Protein AF-A0A8T8S8Y1-F1 (afdb_monomer_lite)

Radius of gyration: 32.8 Å; chains: 1; bounding box: 67×47×82 Å

Foldseek 3Di:
DDQDPDLLSVDDPVLLLVLCCVPPVPPPLNPDDPVRSLLVVLLVLLVQLLCQLVVDDDDLALVNSVVSNVVSLVVVCVSSPVSRSVSSVVHPSNVVDVSVVVSVVVNVVSVVVVPDDDCDDDQPPPDDDDVVVVVVVVVCVCVVPDWDFDFAAFQQRDTATPDADPPDPDHKDWDKDFPVVFDQVVQADPDVVQCPDPDLLQDPPDPSRRRGLTAPRQWAVVDVVTIGIHIPQQRVQRPDVVRHRRPRSCPPRRRPDDDPPVPDD

pLDDT: mean 82.98, std 12.03, range [42.5, 95.94]

Secondary structure (DSSP, 8-state):
-PPP-STTTTS-HHHHHHHHHHH-TTS-GGG--HHHHHHHHHHHHHHHHHHHHHSSS---SHHHHHHHHHHHHHHHHHHH-HHHHHHHHTSHHHHT-HHHHHHHHHHHHHHHHT----------SSPPPPHHHHHHHHHHHHHHH-PPEEEE-TTT-PEEESS--TT-SS---EEEEEGGGS--GGGB---HHHHTSTT-TT--S-TTTTTB---GGGEETTSSS-EEEEEHHHHHHHTSSS----TTTTSBTTTB----GGG--

Structure (mmCIF, N/CA/C/O backbone):
data_AF-A0A8T8S8Y1-F1
#
_entry.id   AF-A0A8T8S8Y1-F1
#
loop_
_atom_site.group_PDB
_atom_site.id
_atom_site.type_symbol
_atom_site.label_atom_id
_atom_site.label_alt_id
_atom_site.label_comp_id
_atom_site.label_asym_id
_atom_site.label_entity_id
_atom_site.label_seq_id
_atom_site.pdbx_PDB_ins_code
_atom_site.Cartn_x
_atom_site.Cartn_y
_atom_site.Cartn_z
_atom_site.occupancy
_atom_site.B_iso_or_equiv
_atom_site.auth_seq_id
_atom_site.auth_comp_id
_atom_site.auth_asym_id
_atom_site.auth_atom_id
_atom_site.pdbx_PDB_model_num
ATOM 1 N N . MET A 1 1 ? 3.581 -29.764 -43.169 1.00 44.78 1 MET A N 1
ATOM 2 C CA . MET A 1 1 ? 3.419 -28.599 -44.068 1.00 44.78 1 MET A CA 1
ATOM 3 C C . MET A 1 1 ? 4.800 -28.133 -44.498 1.00 44.78 1 MET A C 1
ATOM 5 O O . MET A 1 1 ? 5.667 -28.098 -43.628 1.00 44.78 1 MET A O 1
ATOM 9 N N . PRO A 1 2 ? 5.039 -27.850 -45.790 1.00 49.62 2 PRO A N 1
ATOM 10 C CA . PRO A 1 2 ? 6.336 -27.357 -46.250 1.00 49.62 2 PRO A CA 1
ATOM 11 C C . PRO A 1 2 ? 6.674 -26.042 -45.533 1.00 49.62 2 PRO A C 1
ATOM 13 O O . PRO A 1 2 ? 5.810 -25.175 -45.396 1.00 49.62 2 PRO A O 1
ATOM 16 N N . LYS A 1 3 ? 7.907 -25.923 -45.023 1.00 55.75 3 LYS A N 1
ATOM 17 C CA . LYS A 1 3 ? 8.418 -24.675 -44.440 1.00 55.75 3 LYS A CA 1
ATOM 18 C C . LYS A 1 3 ? 8.485 -23.643 -45.561 1.00 55.75 3 LYS A C 1
ATOM 20 O O . LYS A 1 3 ? 9.149 -23.881 -46.566 1.00 55.75 3 LYS A O 1
ATOM 25 N N . SER A 1 4 ? 7.763 -22.540 -45.423 1.00 60.47 4 SER A N 1
ATOM 26 C CA . SER A 1 4 ? 7.845 -21.449 -46.385 1.00 60.47 4 SER A CA 1
ATOM 27 C C . SER A 1 4 ? 9.199 -20.752 -46.248 1.00 60.47 4 SER A C 1
ATOM 29 O O . SER A 1 4 ? 9.678 -20.509 -45.140 1.00 60.47 4 SER A O 1
ATOM 31 N N . ILE A 1 5 ? 9.831 -20.463 -47.383 1.00 73.19 5 ILE A N 1
ATOM 32 C CA . ILE A 1 5 ? 11.097 -19.732 -47.453 1.00 73.19 5 ILE A CA 1
ATOM 33 C C . ILE A 1 5 ? 10.737 -18.243 -47.479 1.00 73.19 5 ILE A C 1
ATOM 35 O O . ILE A 1 5 ? 10.604 -17.642 -48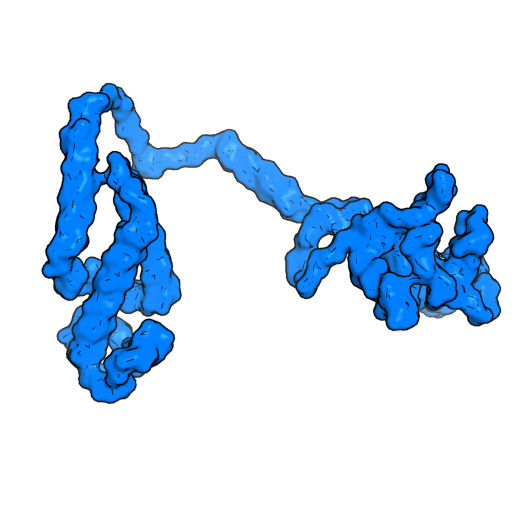.538 1.00 73.19 5 ILE A O 1
ATOM 39 N N . ASP A 1 6 ? 10.469 -17.673 -46.309 1.00 81.44 6 ASP A N 1
ATOM 40 C CA . ASP A 1 6 ? 10.245 -16.237 -46.132 1.00 81.44 6 ASP A CA 1
ATOM 41 C C . ASP A 1 6 ? 11.004 -15.715 -44.909 1.00 81.44 6 ASP A C 1
ATOM 43 O O . ASP A 1 6 ? 11.491 -16.488 -44.078 1.00 81.44 6 ASP A O 1
ATOM 47 N N . ALA A 1 7 ? 11.116 -14.390 -44.808 1.00 81.44 7 ALA A N 1
ATOM 48 C CA . ALA A 1 7 ? 11.860 -13.722 -43.743 1.00 81.44 7 ALA A CA 1
ATOM 49 C C . ALA A 1 7 ? 11.342 -14.062 -42.333 1.00 81.44 7 ALA A C 1
ATOM 51 O O . ALA A 1 7 ? 12.114 -13.998 -41.384 1.00 81.44 7 ALA A O 1
ATOM 52 N N . LEU A 1 8 ? 10.076 -14.486 -42.199 1.00 86.69 8 LEU A N 1
ATOM 53 C CA . LEU A 1 8 ? 9.459 -14.892 -40.933 1.00 86.69 8 LEU A CA 1
ATOM 54 C C . LEU A 1 8 ? 9.199 -16.410 -40.861 1.00 86.69 8 LEU A C 1
ATOM 56 O O . LEU A 1 8 ? 8.220 -16.875 -40.266 1.00 86.69 8 LEU A O 1
ATOM 60 N N . SER A 1 9 ? 10.062 -17.208 -41.497 1.00 83.00 9 SER A N 1
ATOM 61 C CA . SER A 1 9 ? 9.874 -18.656 -41.692 1.00 83.00 9 SER A CA 1
ATOM 62 C C . SER A 1 9 ? 9.792 -19.483 -40.404 1.00 83.00 9 SER A C 1
ATOM 64 O O . SER A 1 9 ? 9.250 -20.591 -40.431 1.00 83.00 9 SER A O 1
ATOM 66 N N . GLN A 1 10 ? 10.288 -18.972 -39.268 1.00 83.12 10 GLN A N 1
ATOM 67 C CA . GLN A 1 10 ? 10.162 -19.679 -37.979 1.00 83.12 10 GLN A CA 1
ATOM 68 C C . GLN A 1 10 ? 8.791 -19.470 -37.320 1.00 83.12 10 GLN A C 1
ATOM 70 O O . GLN A 1 10 ? 8.398 -20.292 -36.494 1.00 83.12 10 GLN A O 1
ATOM 75 N N . ALA A 1 11 ? 8.043 -18.430 -37.702 1.00 84.56 11 ALA A N 1
ATOM 76 C CA . ALA A 1 11 ? 6.707 -18.161 -37.181 1.00 84.56 11 ALA A CA 1
ATOM 77 C C . ALA A 1 11 ? 5.619 -18.811 -38.049 1.00 84.56 11 ALA A C 1
ATOM 79 O O . ALA A 1 11 ? 5.619 -18.732 -39.289 1.00 84.56 11 ALA A O 1
ATOM 80 N N . ARG A 1 12 ? 4.631 -19.445 -37.407 1.00 87.69 12 ARG A N 1
ATOM 81 C CA . ARG A 1 12 ? 3.507 -20.063 -38.126 1.00 87.69 12 ARG A CA 1
ATOM 82 C C . ARG A 1 12 ? 2.582 -18.982 -38.677 1.00 87.69 12 ARG A C 1
ATOM 84 O O . ARG A 1 12 ? 2.362 -17.948 -38.061 1.00 87.69 12 ARG A O 1
ATOM 91 N N . THR A 1 13 ? 1.942 -19.242 -39.817 1.00 86.25 13 THR A N 1
ATOM 92 C CA . THR A 1 13 ? 1.019 -18.268 -40.437 1.00 86.25 13 THR A CA 1
ATOM 93 C C . THR A 1 13 ? -0.145 -17.902 -39.514 1.00 86.25 13 THR A C 1
ATOM 95 O O . THR A 1 13 ? -0.619 -16.773 -39.545 1.00 86.25 13 THR A O 1
ATOM 98 N N . ALA A 1 14 ? -0.602 -18.843 -38.683 1.00 85.69 14 ALA A N 1
ATOM 99 C CA . ALA A 1 14 ? -1.636 -18.586 -37.683 1.00 85.69 14 ALA A CA 1
ATOM 100 C C . ALA A 1 14 ? -1.165 -17.600 -36.598 1.00 85.69 14 ALA A C 1
ATOM 102 O O . ALA A 1 14 ? -1.924 -16.713 -36.224 1.00 85.69 14 ALA A O 1
ATOM 103 N N . GLU A 1 15 ? 0.091 -17.709 -36.154 1.00 86.81 15 GLU A N 1
ATOM 104 C CA . GLU A 1 15 ? 0.699 -16.809 -35.163 1.00 86.81 15 GLU A CA 1
ATOM 105 C C . GLU A 1 15 ? 0.874 -15.404 -35.745 1.00 86.81 15 GLU A C 1
ATOM 107 O O . GLU A 1 15 ? 0.451 -14.427 -35.134 1.00 86.81 15 GLU A O 1
ATOM 112 N N . LEU A 1 16 ? 1.388 -15.308 -36.977 1.00 87.75 16 LEU A N 1
ATOM 113 C CA . LEU A 1 16 ? 1.520 -14.035 -37.691 1.00 87.75 16 LEU A CA 1
ATOM 114 C C . LEU A 1 16 ? 0.164 -13.351 -37.903 1.00 87.75 16 LEU A C 1
ATOM 116 O O . LEU A 1 16 ? 0.058 -12.136 -37.770 1.00 87.75 16 LEU A O 1
ATOM 120 N N . ARG A 1 17 ? -0.898 -14.116 -38.187 1.00 88.12 17 ARG A N 1
ATOM 121 C CA . ARG A 1 17 ? -2.262 -13.569 -38.277 1.00 88.12 17 ARG A CA 1
ATOM 122 C C . ARG A 1 17 ? -2.791 -13.111 -36.924 1.00 88.12 17 ARG A C 1
ATOM 124 O O . ARG A 1 17 ? -3.403 -12.052 -36.868 1.00 88.12 17 ARG A O 1
ATOM 131 N N . GLY A 1 18 ? -2.557 -13.877 -35.860 1.00 87.69 18 GLY A N 1
ATOM 132 C CA . GLY A 1 18 ? -2.932 -13.486 -34.500 1.00 87.69 18 GLY A CA 1
ATOM 133 C C . GLY A 1 18 ? -2.287 -12.159 -34.100 1.00 87.69 18 GLY A C 1
ATOM 134 O O . GLY A 1 18 ? -2.989 -11.235 -33.696 1.00 87.69 18 GLY A O 1
ATOM 135 N N . LEU A 1 19 ? -0.976 -12.030 -34.328 1.00 88.44 19 LEU A N 1
ATOM 136 C CA . LEU A 1 19 ? -0.228 -10.786 -34.123 1.00 88.44 19 LEU A CA 1
ATOM 137 C C . LEU A 1 19 ? -0.792 -9.640 -34.968 1.00 88.44 19 LEU A C 1
ATOM 139 O O . LEU A 1 19 ? -1.031 -8.548 -34.457 1.00 88.44 19 LEU A O 1
ATOM 143 N N . ALA A 1 20 ? -1.050 -9.891 -36.252 1.00 86.94 20 ALA A N 1
ATOM 144 C CA . ALA A 1 20 ? -1.507 -8.852 -37.160 1.00 86.94 20 ALA A CA 1
ATOM 145 C C . ALA A 1 20 ? -2.931 -8.359 -36.859 1.00 86.94 20 ALA A C 1
ATOM 147 O O . ALA A 1 20 ? -3.226 -7.188 -37.071 1.00 86.94 20 ALA A O 1
ATOM 148 N N . VAL A 1 21 ? -3.813 -9.226 -36.357 1.00 86.69 21 VAL A N 1
ATOM 149 C CA . VAL A 1 21 ? -5.157 -8.836 -35.904 1.00 86.69 21 VAL A CA 1
ATOM 150 C C . VAL A 1 21 ? -5.086 -8.066 -34.585 1.00 86.69 21 VAL A C 1
ATOM 152 O O . VAL A 1 21 ? -5.801 -7.081 -34.425 1.00 86.69 21 VAL A O 1
ATOM 155 N N . ALA A 1 22 ? -4.215 -8.484 -33.662 1.00 87.25 22 ALA A N 1
ATOM 156 C CA . ALA A 1 22 ? -4.066 -7.841 -32.360 1.00 87.25 22 ALA A CA 1
ATOM 157 C C . ALA A 1 22 ? -3.468 -6.429 -32.462 1.00 87.25 22 ALA A C 1
ATOM 159 O O . ALA A 1 22 ? -3.935 -5.511 -31.793 1.00 87.25 22 ALA A O 1
ATOM 160 N N . TYR A 1 23 ? -2.447 -6.247 -33.303 1.00 87.00 23 TYR A N 1
ATOM 161 C CA . TYR A 1 23 ? -1.669 -5.007 -33.343 1.00 87.00 23 TYR A CA 1
ATOM 162 C C . TYR A 1 23 ? -1.973 -4.099 -34.536 1.00 87.00 23 TYR A C 1
ATOM 164 O O . TYR A 1 23 ? -1.674 -2.908 -34.458 1.00 87.00 23 TYR A O 1
ATOM 172 N N . PHE A 1 24 ? -2.613 -4.615 -35.592 1.00 85.94 24 PHE A N 1
ATOM 173 C CA . PHE A 1 24 ? -2.983 -3.848 -36.788 1.00 85.94 24 PHE A CA 1
ATOM 174 C C . PHE A 1 24 ? -4.467 -4.052 -37.157 1.00 85.94 24 PHE A C 1
ATOM 176 O O . PHE A 1 24 ? -4.780 -4.559 -38.242 1.00 85.94 24 PHE A O 1
ATOM 183 N N . PRO A 1 25 ? -5.416 -3.636 -36.293 1.00 78.44 25 PRO A N 1
ATOM 184 C CA . PRO A 1 25 ? -6.843 -3.939 -36.461 1.00 78.44 25 PRO A CA 1
ATOM 185 C C . PRO A 1 25 ? -7.442 -3.391 -37.769 1.00 78.44 25 PRO A C 1
ATOM 187 O O . PRO A 1 25 ? -8.357 -3.987 -38.336 1.00 78.44 25 PRO A O 1
ATOM 190 N N . ASN A 1 26 ? -6.883 -2.304 -38.309 1.00 79.19 26 ASN A N 1
ATOM 191 C CA . ASN A 1 26 ? -7.359 -1.668 -39.542 1.00 79.19 26 ASN A CA 1
ATOM 192 C C . ASN A 1 26 ? -6.756 -2.267 -40.829 1.00 79.19 26 ASN A C 1
ATOM 194 O O . ASN A 1 26 ? -7.194 -1.929 -41.927 1.00 79.19 26 ASN A O 1
ATOM 198 N N . GLY A 1 27 ? -5.778 -3.173 -40.724 1.00 72.31 27 GLY A N 1
ATOM 199 C CA . GLY A 1 27 ? -5.000 -3.670 -41.867 1.00 72.31 27 GLY A CA 1
ATOM 200 C C . GLY A 1 27 ? -5.678 -4.755 -42.712 1.00 72.31 27 GLY A C 1
ATOM 201 O O . GLY A 1 27 ? -5.078 -5.232 -43.668 1.00 72.31 27 GLY A O 1
ATOM 202 N N . ARG A 1 28 ? -6.903 -5.193 -42.371 1.00 79.44 28 ARG A N 1
ATOM 203 C CA . ARG A 1 28 ? -7.620 -6.310 -43.041 1.00 79.44 28 ARG A CA 1
ATOM 204 C C . ARG A 1 28 ? -6.750 -7.576 -43.207 1.00 79.44 28 ARG A C 1
ATOM 206 O O . ARG A 1 28 ? -6.844 -8.303 -44.196 1.00 79.44 28 ARG A O 1
ATOM 213 N N . THR A 1 29 ? -5.917 -7.858 -42.209 1.00 82.50 29 THR A N 1
ATOM 214 C CA . THR A 1 29 ? -4.837 -8.863 -42.241 1.00 82.50 29 THR A CA 1
ATOM 215 C C . THR A 1 29 ? -5.329 -10.313 -42.160 1.00 82.50 29 THR A C 1
ATOM 217 O O . THR A 1 29 ? -4.617 -11.245 -42.537 1.00 82.50 29 THR A O 1
ATOM 220 N N . SER A 1 30 ? -6.584 -10.523 -41.749 1.00 78.19 30 SER A N 1
ATOM 221 C CA . SER A 1 30 ? -7.194 -11.845 -41.552 1.00 78.19 30 SER A CA 1
ATOM 222 C C . SER A 1 30 ? -7.293 -12.692 -42.826 1.00 78.19 30 SER A C 1
ATOM 224 O O . SER A 1 30 ? -7.240 -13.920 -42.749 1.00 78.19 30 SER A O 1
ATOM 226 N N . ARG A 1 31 ? -7.401 -12.055 -44.002 1.00 82.56 31 ARG A N 1
ATOM 227 C CA . ARG A 1 31 ? -7.540 -12.731 -45.307 1.00 82.56 31 ARG A CA 1
ATOM 228 C C . ARG A 1 31 ? -6.263 -12.723 -46.149 1.00 82.56 31 ARG A C 1
ATOM 230 O O . ARG A 1 31 ? -6.269 -13.249 -47.257 1.00 82.56 31 ARG A O 1
ATOM 237 N N . MET A 1 32 ? -5.173 -12.143 -45.647 1.00 87.44 32 MET A N 1
ATOM 238 C CA . MET A 1 32 ? -3.938 -12.032 -46.420 1.00 87.44 32 MET A CA 1
ATOM 239 C C . MET A 1 32 ? -3.282 -13.403 -46.635 1.00 87.44 32 MET A C 1
ATOM 241 O O . MET A 1 32 ? -3.195 -14.250 -45.729 1.00 87.44 32 MET A O 1
ATOM 245 N N . ALA A 1 33 ? -2.797 -13.611 -47.862 1.00 88.69 33 ALA A N 1
ATOM 246 C CA . ALA A 1 33 ? -1.885 -14.700 -48.179 1.00 88.69 33 ALA A CA 1
ATOM 247 C C . ALA A 1 33 ? -0.563 -14.488 -47.426 1.00 88.69 33 ALA A C 1
ATOM 249 O O . ALA A 1 33 ? -0.147 -13.352 -47.211 1.00 88.69 33 ALA A O 1
ATOM 250 N N . ARG A 1 34 ? 0.110 -15.579 -47.039 1.00 87.62 34 ARG A N 1
ATOM 251 C CA . ARG A 1 34 ? 1.333 -15.523 -46.223 1.00 87.62 34 ARG A CA 1
ATOM 252 C C . ARG A 1 34 ? 2.403 -14.533 -46.732 1.00 87.62 34 ARG A C 1
ATOM 254 O O . ARG A 1 34 ? 2.854 -13.751 -45.904 1.00 87.62 34 ARG A O 1
ATOM 261 N N . PRO A 1 35 ? 2.792 -14.498 -48.022 1.00 89.00 35 PRO A N 1
ATOM 262 C CA . PRO A 1 35 ? 3.827 -13.560 -48.470 1.00 89.00 35 PRO A CA 1
ATOM 263 C C . PRO A 1 35 ? 3.411 -12.091 -48.300 1.00 89.00 35 PRO A C 1
ATOM 265 O O . PRO A 1 35 ? 4.215 -11.272 -47.870 1.00 89.00 35 PRO A O 1
ATOM 268 N N . ILE A 1 36 ? 2.137 -11.774 -48.553 1.00 89.75 36 ILE A N 1
ATOM 269 C CA . ILE A 1 36 ? 1.583 -10.422 -48.383 1.00 89.75 36 ILE A CA 1
ATOM 270 C C . ILE A 1 36 ? 1.528 -10.055 -46.897 1.00 89.75 36 ILE A C 1
ATOM 272 O O . ILE A 1 36 ? 1.887 -8.947 -46.517 1.00 89.75 36 ILE A O 1
ATOM 276 N N . LEU A 1 37 ? 1.119 -11.003 -46.051 1.00 89.81 37 LEU A N 1
ATOM 277 C CA . LEU A 1 37 ? 1.063 -10.818 -44.604 1.00 89.81 37 LEU A CA 1
ATOM 278 C C . LEU A 1 37 ? 2.453 -10.554 -44.013 1.00 89.81 37 LEU A C 1
ATOM 280 O O . LEU A 1 37 ? 2.597 -9.669 -43.180 1.00 89.81 37 LEU A O 1
ATOM 284 N N . VAL A 1 38 ? 3.468 -11.307 -44.446 1.00 91.06 38 VAL A N 1
ATOM 285 C CA . VAL A 1 38 ? 4.854 -11.119 -43.998 1.00 91.06 38 VAL A CA 1
ATOM 286 C C . VAL A 1 38 ? 5.373 -9.749 -44.429 1.00 91.06 38 VAL A C 1
ATOM 288 O O . VAL A 1 38 ? 5.874 -9.016 -43.585 1.00 91.06 38 VAL A O 1
ATOM 291 N N . ALA A 1 39 ? 5.187 -9.361 -45.695 1.00 90.44 39 ALA A N 1
ATOM 292 C CA . ALA A 1 39 ? 5.596 -8.040 -46.177 1.00 90.44 39 ALA A CA 1
ATOM 293 C C . ALA A 1 39 ? 4.905 -6.898 -45.408 1.00 90.44 39 ALA A C 1
ATOM 295 O O . ALA A 1 39 ? 5.560 -5.940 -45.010 1.00 90.44 39 ALA A O 1
ATOM 296 N N . PHE A 1 40 ? 3.602 -7.032 -45.139 1.00 91.31 40 PHE A N 1
ATOM 297 C CA . PHE A 1 40 ? 2.839 -6.062 -44.353 1.00 91.31 40 PHE A CA 1
ATOM 298 C C . PHE A 1 40 ? 3.368 -5.933 -42.919 1.00 91.31 40 PHE A C 1
ATOM 300 O O . PHE A 1 40 ? 3.575 -4.822 -42.441 1.00 91.31 40 PHE A O 1
ATOM 307 N N . ILE A 1 41 ? 3.603 -7.060 -42.237 1.00 91.25 41 ILE A N 1
ATOM 308 C CA . ILE A 1 41 ? 4.119 -7.062 -40.862 1.00 91.25 41 ILE A CA 1
ATOM 309 C C . ILE A 1 41 ? 5.509 -6.424 -40.813 1.00 91.25 41 ILE A C 1
ATOM 311 O O . ILE A 1 41 ? 5.746 -5.587 -39.951 1.00 91.25 41 ILE A O 1
ATOM 315 N N . LEU A 1 42 ? 6.409 -6.771 -41.738 1.00 92.94 42 LEU A N 1
ATOM 316 C CA . LEU A 1 42 ? 7.762 -6.208 -41.768 1.00 92.94 42 LEU A CA 1
ATOM 317 C C . LEU A 1 42 ? 7.754 -4.695 -42.019 1.00 92.94 42 LEU A C 1
ATOM 319 O O . LEU A 1 42 ? 8.468 -3.972 -41.331 1.00 92.94 42 LEU A O 1
ATOM 323 N N . ALA A 1 43 ? 6.917 -4.210 -42.941 1.00 91.00 43 ALA A N 1
ATOM 324 C CA . ALA A 1 43 ? 6.764 -2.776 -43.190 1.00 91.00 43 ALA A CA 1
ATOM 325 C C . ALA A 1 43 ? 6.216 -2.040 -41.956 1.00 91.00 43 ALA A C 1
ATOM 327 O O . ALA A 1 43 ? 6.764 -1.024 -41.538 1.00 91.00 43 ALA A O 1
ATOM 328 N N . ALA A 1 44 ? 5.186 -2.597 -41.313 1.00 91.06 44 ALA A N 1
ATOM 329 C CA . ALA A 1 44 ? 4.605 -2.006 -40.113 1.00 91.06 44 ALA A CA 1
ATOM 330 C C . ALA A 1 44 ? 5.579 -2.012 -38.919 1.00 91.06 44 ALA A C 1
ATOM 332 O O . ALA A 1 44 ? 5.599 -1.068 -38.131 1.00 91.06 44 ALA A O 1
ATOM 333 N N . MET A 1 45 ? 6.413 -3.050 -38.799 1.00 93.19 45 MET A N 1
ATOM 334 C CA . MET A 1 45 ? 7.490 -3.103 -37.809 1.00 93.19 45 MET A CA 1
ATOM 335 C C . MET A 1 45 ? 8.567 -2.045 -38.083 1.00 93.19 45 MET A C 1
ATOM 337 O O . MET A 1 45 ? 9.024 -1.415 -37.133 1.00 93.19 45 MET A O 1
ATOM 341 N N . ALA A 1 46 ? 8.926 -1.796 -39.346 1.00 92.38 46 ALA A N 1
ATOM 342 C CA . ALA A 1 46 ? 9.862 -0.733 -39.717 1.00 92.38 46 ALA A CA 1
ATOM 343 C C . ALA A 1 46 ? 9.328 0.664 -39.384 1.00 92.38 46 ALA A C 1
ATOM 345 O O . ALA A 1 46 ? 10.038 1.473 -38.783 1.00 92.38 46 ALA A O 1
ATOM 346 N N . ASP A 1 47 ? 8.054 0.924 -39.680 1.00 91.06 47 ASP A N 1
ATOM 347 C CA . ASP A 1 47 ? 7.409 2.193 -39.336 1.00 91.06 47 ASP A CA 1
ATOM 348 C C . ASP A 1 47 ? 7.346 2.416 -37.818 1.00 91.06 47 ASP A C 1
ATOM 350 O O . ASP A 1 47 ? 7.609 3.521 -37.337 1.00 91.06 47 ASP A O 1
ATOM 354 N N . GLU A 1 48 ? 7.048 1.367 -37.046 1.00 91.44 48 GLU A N 1
ATOM 355 C CA . GLU A 1 48 ? 7.041 1.436 -35.583 1.00 91.44 48 GLU A CA 1
ATOM 356 C C . GLU A 1 48 ? 8.449 1.630 -35.006 1.00 91.44 48 GLU A C 1
ATOM 358 O O . GLU A 1 48 ? 8.625 2.475 -34.125 1.00 91.44 48 GLU A O 1
ATOM 363 N N . GLU A 1 49 ? 9.460 0.906 -35.504 1.00 91.62 49 GLU A N 1
ATOM 364 C CA . GLU A 1 49 ? 10.855 1.085 -35.080 1.00 91.62 49 GLU A CA 1
ATOM 365 C C . GLU A 1 49 ? 11.297 2.530 -35.317 1.00 91.62 49 GLU A C 1
ATOM 367 O O . GLU A 1 49 ? 11.841 3.170 -34.413 1.00 91.62 49 GLU A O 1
ATOM 372 N N . TYR A 1 50 ? 11.021 3.062 -36.508 1.00 90.00 50 TYR A N 1
ATOM 373 C CA . TYR A 1 50 ? 11.367 4.428 -36.874 1.00 90.00 50 TYR A CA 1
ATOM 374 C C . TYR A 1 50 ? 10.647 5.455 -35.993 1.00 90.00 50 TYR A C 1
ATOM 376 O O . TYR A 1 50 ? 11.285 6.363 -35.455 1.00 90.00 50 TYR A O 1
ATOM 384 N N . ALA A 1 51 ? 9.341 5.294 -35.767 1.00 89.81 51 ALA A N 1
ATOM 385 C CA . ALA A 1 51 ? 8.570 6.176 -34.893 1.00 89.81 51 ALA A CA 1
ATOM 386 C C . ALA A 1 51 ? 9.089 6.148 -33.445 1.00 89.81 51 ALA A C 1
ATOM 388 O O . ALA A 1 51 ? 9.299 7.196 -32.832 1.00 89.81 51 ALA A O 1
ATOM 389 N N . LEU A 1 52 ? 9.374 4.966 -32.890 1.00 88.88 52 LEU A N 1
ATOM 390 C CA . LEU A 1 52 ? 9.931 4.834 -31.540 1.00 88.88 52 LEU A CA 1
ATOM 391 C C . LEU A 1 52 ? 11.318 5.475 -31.443 1.00 88.88 52 LEU A C 1
ATOM 393 O O . LEU A 1 52 ? 11.603 6.194 -30.481 1.00 88.88 52 LEU A O 1
ATOM 397 N N . ARG A 1 53 ? 12.152 5.285 -32.469 1.00 86.56 53 ARG A N 1
ATOM 398 C CA . ARG A 1 53 ? 13.476 5.899 -32.566 1.00 86.56 53 ARG A CA 1
ATOM 399 C C . ARG A 1 53 ? 13.427 7.400 -32.820 1.00 86.56 53 ARG A C 1
ATOM 401 O O . ARG A 1 53 ? 14.427 8.036 -32.538 1.00 86.56 53 ARG A O 1
ATOM 408 N N . THR A 1 54 ? 12.334 8.007 -33.264 1.00 83.00 54 THR A N 1
ATOM 409 C CA . THR A 1 54 ? 12.277 9.460 -33.553 1.00 83.00 54 THR A CA 1
ATOM 410 C C . THR A 1 54 ? 11.365 10.251 -32.610 1.00 83.00 54 THR A C 1
ATOM 412 O O . THR A 1 54 ? 11.507 11.461 -32.489 1.00 83.00 54 THR A O 1
ATOM 415 N N . SER A 1 55 ? 10.489 9.581 -31.856 1.00 77.00 55 SER A N 1
ATOM 416 C CA . SER A 1 55 ? 9.485 10.198 -30.967 1.00 77.00 55 SER A CA 1
ATOM 417 C C . SER A 1 55 ? 10.025 10.987 -29.762 1.00 77.00 55 SER A C 1
ATOM 419 O O . SER A 1 55 ? 9.257 11.672 -29.084 1.00 77.00 55 SER A O 1
ATOM 421 N N . ARG A 1 56 ? 11.324 10.903 -29.448 1.00 63.03 56 ARG A N 1
ATOM 422 C CA . ARG A 1 56 ? 11.942 11.594 -28.298 1.00 63.03 56 ARG A CA 1
ATOM 423 C C . ARG A 1 56 ? 12.840 12.736 -28.781 1.00 63.03 56 ARG A C 1
ATOM 425 O O . ARG A 1 56 ? 13.447 12.586 -29.832 1.00 63.03 56 ARG A O 1
ATOM 432 N N . ARG A 1 57 ? 12.892 13.827 -27.991 1.00 61.16 57 ARG A N 1
ATOM 433 C CA . ARG A 1 57 ? 13.612 15.114 -28.195 1.00 61.16 57 ARG A CA 1
ATOM 434 C C . ARG A 1 57 ? 14.874 15.027 -29.069 1.00 61.16 57 ARG A C 1
ATOM 436 O O . ARG A 1 57 ? 15.579 14.025 -29.019 1.00 61.16 57 ARG A O 1
ATOM 443 N N . ALA A 1 58 ? 15.182 16.131 -29.765 1.00 61.31 58 ALA A N 1
ATOM 444 C CA . ALA A 1 58 ? 16.406 16.314 -30.550 1.00 61.31 58 ALA A CA 1
ATOM 445 C C . ALA A 1 58 ? 17.627 15.744 -29.815 1.00 61.31 58 ALA A C 1
ATOM 447 O O . ALA A 1 58 ? 17.893 16.109 -28.667 1.00 61.31 58 ALA A O 1
ATOM 448 N N . ARG A 1 59 ? 18.309 14.806 -30.471 1.00 71.62 59 ARG A N 1
ATOM 449 C CA . ARG A 1 59 ? 19.466 14.105 -29.922 1.00 71.62 59 ARG A CA 1
ATOM 450 C C . ARG A 1 59 ? 20.728 14.775 -30.399 1.00 71.62 59 ARG A C 1
ATOM 452 O O . ARG A 1 59 ? 20.835 15.126 -31.570 1.00 71.62 59 ARG A O 1
ATOM 459 N N . THR A 1 60 ? 21.660 14.941 -29.479 1.00 67.44 60 THR A N 1
ATOM 460 C CA . THR A 1 60 ? 22.895 15.686 -29.718 1.00 67.44 60 THR A CA 1
ATOM 461 C C . THR A 1 60 ? 24.137 14.858 -29.435 1.00 67.44 60 THR A C 1
ATOM 463 O O . THR A 1 60 ? 25.229 15.341 -29.696 1.00 67.44 60 THR A O 1
ATOM 466 N N . THR A 1 61 ? 23.998 13.640 -28.896 1.00 75.62 61 THR A N 1
ATOM 467 C CA . THR A 1 61 ? 25.130 12.747 -28.613 1.00 75.62 61 THR A CA 1
ATOM 468 C C . THR A 1 61 ? 24.880 11.330 -29.144 1.00 75.62 61 THR A C 1
ATOM 470 O O . THR A 1 61 ? 23.729 10.883 -29.123 1.00 75.62 61 THR A O 1
ATOM 473 N N . PRO A 1 62 ? 25.924 10.591 -29.567 1.00 74.56 62 PRO A N 1
ATOM 474 C CA . PRO A 1 62 ? 25.805 9.221 -30.089 1.00 74.56 62 PRO A CA 1
ATOM 475 C C . PRO A 1 62 ? 25.142 8.259 -29.092 1.00 74.56 62 PRO A C 1
ATOM 477 O O . PRO A 1 62 ? 24.249 7.496 -29.453 1.00 74.56 62 PRO A O 1
ATOM 480 N N . GLU A 1 63 ? 25.475 8.384 -27.803 1.00 79.62 63 GLU A N 1
ATOM 481 C CA . GLU A 1 63 ? 24.897 7.573 -26.720 1.00 79.62 63 GLU A CA 1
ATOM 482 C C . GLU A 1 63 ? 23.366 7.697 -26.636 1.00 79.62 63 GLU A C 1
ATOM 484 O O . GLU A 1 63 ? 22.664 6.739 -26.305 1.00 79.62 63 GLU A O 1
ATOM 489 N N . GLN A 1 64 ? 22.813 8.871 -26.965 1.00 80.75 64 GLN A N 1
ATOM 490 C CA . GLN A 1 64 ? 21.365 9.080 -26.994 1.00 80.75 64 GLN A CA 1
ATOM 491 C C . GLN A 1 64 ? 20.705 8.356 -28.174 1.00 80.75 64 GLN A C 1
ATOM 493 O O . GLN A 1 64 ? 19.556 7.917 -28.048 1.00 80.75 64 GLN A O 1
ATOM 498 N N . PHE A 1 65 ? 21.398 8.231 -29.312 1.00 78.88 65 PHE A N 1
ATOM 499 C CA . PHE A 1 65 ? 20.918 7.460 -30.461 1.00 78.88 65 PHE A CA 1
ATOM 500 C C . PHE A 1 65 ? 20.921 5.961 -30.143 1.00 78.88 65 PHE A C 1
ATOM 502 O O . PHE A 1 65 ? 19.896 5.303 -30.350 1.00 78.88 65 PHE A O 1
ATOM 509 N N . ASP A 1 66 ? 21.992 5.453 -29.531 1.00 82.31 66 ASP A N 1
ATOM 510 C CA . ASP A 1 66 ? 22.105 4.050 -29.117 1.00 82.31 66 ASP A CA 1
ATOM 511 C C . ASP A 1 66 ? 21.072 3.681 -28.049 1.00 82.31 66 ASP A C 1
ATOM 513 O O . ASP A 1 66 ? 20.376 2.665 -28.153 1.00 82.31 66 ASP A O 1
ATOM 517 N N . PHE A 1 67 ? 20.893 4.537 -27.039 1.00 83.94 67 PHE A N 1
ATOM 518 C CA . PHE A 1 67 ? 19.883 4.320 -26.007 1.00 83.94 67 PHE A CA 1
ATOM 519 C C . PHE A 1 67 ? 18.470 4.250 -26.593 1.00 83.94 67 PHE A C 1
ATOM 521 O O . PHE A 1 67 ? 17.660 3.409 -26.196 1.00 83.94 67 PHE A O 1
ATOM 528 N N . ALA A 1 68 ? 18.163 5.106 -27.565 1.00 83.62 68 ALA A N 1
ATOM 529 C CA . ALA A 1 68 ? 16.868 5.090 -28.225 1.00 83.62 68 ALA A CA 1
ATOM 530 C C . ALA A 1 68 ? 16.660 3.858 -29.108 1.00 83.62 68 ALA A C 1
ATOM 532 O O . ALA A 1 68 ? 15.562 3.298 -29.109 1.00 83.62 68 ALA A O 1
ATOM 533 N N . ALA A 1 69 ? 17.701 3.407 -29.812 1.00 86.12 69 ALA A N 1
ATOM 534 C CA . ALA A 1 69 ? 17.679 2.148 -30.544 1.00 86.12 69 ALA A CA 1
ATOM 535 C C . ALA A 1 69 ? 17.385 0.972 -29.600 1.00 86.12 69 ALA A C 1
ATOM 537 O O . ALA A 1 69 ? 16.456 0.203 -29.851 1.00 86.12 69 ALA A O 1
ATOM 538 N N . MET A 1 70 ? 18.092 0.889 -28.469 1.00 89.06 70 MET A N 1
ATOM 539 C CA . MET A 1 70 ? 17.875 -0.147 -27.455 1.00 89.06 70 MET A CA 1
ATOM 540 C C . MET A 1 70 ? 16.468 -0.094 -26.844 1.00 89.06 70 MET A C 1
ATOM 542 O O . MET A 1 70 ? 15.834 -1.134 -26.655 1.00 89.06 70 MET A O 1
ATOM 546 N N . ALA A 1 71 ? 15.955 1.100 -26.540 1.00 88.81 71 ALA A N 1
ATOM 547 C CA . ALA A 1 71 ? 14.616 1.276 -25.980 1.00 88.81 71 ALA A CA 1
ATOM 548 C C . ALA A 1 71 ? 13.511 0.881 -26.979 1.00 88.81 71 ALA A C 1
ATOM 550 O O . ALA A 1 71 ? 12.551 0.200 -26.598 1.00 88.81 71 ALA A O 1
ATOM 551 N N . ALA A 1 72 ? 13.665 1.252 -28.256 1.00 90.19 72 ALA A N 1
ATOM 552 C CA . ALA A 1 72 ? 12.764 0.838 -29.330 1.00 90.19 72 ALA A CA 1
ATOM 553 C C . ALA A 1 72 ? 12.780 -0.689 -29.494 1.00 90.19 72 ALA A C 1
ATOM 555 O O . ALA A 1 72 ? 11.728 -1.325 -29.500 1.00 90.19 72 ALA A O 1
ATOM 556 N N . HIS A 1 73 ? 13.971 -1.296 -29.517 1.00 93.81 73 HIS A N 1
ATOM 557 C CA . HIS A 1 73 ? 14.135 -2.745 -29.655 1.00 93.81 73 HIS A CA 1
ATOM 558 C C . HIS A 1 73 ? 13.547 -3.529 -28.490 1.00 93.81 73 HIS A C 1
ATOM 560 O O . HIS A 1 73 ? 12.921 -4.561 -28.712 1.00 93.81 73 HIS A O 1
ATOM 566 N N . ARG A 1 74 ? 13.698 -3.040 -27.255 1.00 92.56 74 ARG A N 1
ATOM 567 C CA . ARG A 1 74 ? 13.063 -3.654 -26.082 1.00 92.56 74 ARG A CA 1
ATOM 568 C C . ARG A 1 74 ? 11.540 -3.656 -26.227 1.00 92.56 74 ARG A C 1
ATOM 570 O O . ARG A 1 74 ? 10.924 -4.709 -26.123 1.00 92.56 74 ARG A O 1
ATOM 577 N N . THR A 1 75 ? 10.966 -2.501 -26.559 1.00 92.38 75 THR A N 1
ATOM 578 C CA . THR A 1 75 ? 9.514 -2.332 -26.737 1.00 92.38 75 THR A CA 1
ATOM 579 C C . THR A 1 75 ? 8.968 -3.256 -27.829 1.00 92.38 75 THR A C 1
ATOM 581 O O . THR A 1 75 ? 7.979 -3.959 -27.628 1.00 92.38 75 THR A O 1
ATOM 584 N N . MET A 1 76 ? 9.638 -3.305 -28.982 1.00 93.19 76 MET A N 1
ATOM 585 C CA . MET A 1 76 ? 9.228 -4.158 -30.096 1.00 93.19 76 MET A CA 1
ATOM 586 C C . MET A 1 76 ? 9.409 -5.648 -29.797 1.00 93.19 76 MET A C 1
ATOM 588 O O . MET A 1 76 ? 8.562 -6.451 -30.185 1.00 93.19 76 MET A O 1
ATOM 592 N N . ARG A 1 77 ? 10.473 -6.036 -29.083 1.00 93.75 77 ARG A N 1
ATOM 593 C CA . ARG A 1 77 ? 10.690 -7.427 -28.663 1.00 93.75 77 ARG A CA 1
ATOM 594 C C . ARG A 1 77 ? 9.584 -7.912 -27.727 1.00 93.75 77 ARG A C 1
ATOM 596 O O . ARG A 1 77 ? 9.131 -9.043 -27.893 1.00 93.75 77 ARG A O 1
ATOM 603 N N . ASP A 1 78 ? 9.139 -7.072 -26.796 1.00 91.44 78 ASP A N 1
ATOM 604 C CA . ASP A 1 78 ? 8.038 -7.402 -25.882 1.00 91.44 78 ASP A CA 1
ATOM 605 C C . ASP A 1 78 ? 6.703 -7.530 -26.633 1.00 91.44 78 ASP A C 1
ATOM 607 O O . ASP A 1 78 ? 5.907 -8.422 -26.344 1.00 91.44 78 ASP A O 1
ATOM 611 N N . ARG A 1 79 ? 6.477 -6.680 -27.644 1.00 90.50 79 ARG A N 1
ATOM 612 C CA . ARG A 1 79 ? 5.239 -6.657 -28.436 1.00 90.50 79 ARG A CA 1
ATOM 613 C C . ARG A 1 79 ? 5.127 -7.805 -29.442 1.00 90.50 79 ARG A C 1
ATOM 615 O O . ARG A 1 79 ? 4.100 -8.473 -29.505 1.00 90.50 79 ARG A O 1
ATOM 622 N N . TYR A 1 80 ? 6.158 -8.022 -30.255 1.00 89.44 80 TYR A N 1
ATOM 623 C CA . TYR A 1 80 ? 6.136 -9.000 -31.353 1.00 89.44 80 TYR A CA 1
ATOM 624 C C . TYR A 1 80 ? 6.677 -10.375 -30.947 1.00 89.44 80 TYR A C 1
ATOM 626 O O . TYR A 1 80 ? 6.528 -11.351 -31.684 1.00 89.44 80 TYR A O 1
ATOM 634 N N . GLY A 1 81 ? 7.286 -10.465 -29.765 1.00 89.62 81 GLY A N 1
ATOM 635 C CA . GLY A 1 81 ? 7.970 -11.653 -29.289 1.00 89.62 81 GLY A CA 1
ATOM 636 C C . GLY A 1 81 ? 9.357 -11.810 -29.912 1.00 89.62 81 GLY A C 1
ATOM 637 O O . GLY A 1 81 ? 9.629 -11.415 -31.048 1.00 89.62 81 GLY A O 1
ATOM 638 N N . ARG A 1 82 ? 10.250 -12.454 -29.157 1.00 88.75 82 ARG A N 1
ATOM 639 C CA . ARG A 1 82 ? 11.665 -12.621 -29.517 1.00 88.75 82 ARG A CA 1
ATOM 640 C C . ARG A 1 82 ? 11.878 -13.255 -30.896 1.00 88.75 82 ARG A C 1
ATOM 642 O O . ARG A 1 82 ? 12.695 -12.768 -31.660 1.00 88.75 82 ARG A O 1
ATOM 649 N N . CYS A 1 83 ? 11.123 -14.305 -31.218 1.00 87.69 83 CYS A N 1
ATOM 650 C CA . CYS A 1 83 ? 11.291 -15.065 -32.461 1.00 87.69 83 CYS A CA 1
ATOM 651 C C . CYS A 1 83 ? 11.028 -14.216 -33.719 1.00 87.69 83 CYS A C 1
ATOM 653 O O . CYS A 1 83 ? 11.846 -14.195 -34.633 1.00 87.69 83 CYS A O 1
ATOM 655 N N . VAL A 1 84 ? 9.914 -13.477 -33.749 1.00 90.25 84 VAL A N 1
ATOM 656 C CA . VAL A 1 84 ? 9.538 -12.634 -34.897 1.00 90.25 84 VAL A CA 1
ATOM 657 C C . VAL A 1 84 ? 10.426 -11.394 -34.967 1.00 90.25 84 VAL A C 1
ATOM 659 O O . VAL A 1 84 ? 10.862 -11.005 -36.048 1.00 90.25 84 VAL A O 1
ATOM 662 N N . PHE A 1 85 ? 10.732 -10.794 -33.815 1.00 93.38 85 PHE A N 1
ATOM 663 C CA . PHE A 1 85 ? 11.557 -9.595 -33.759 1.00 93.38 85 PHE A CA 1
ATOM 664 C C . PHE A 1 85 ? 13.004 -9.849 -34.196 1.00 93.38 85 PHE A C 1
ATOM 666 O O . PHE A 1 85 ? 13.523 -9.109 -35.028 1.00 93.38 85 PHE A O 1
ATOM 673 N N . ASP A 1 86 ? 13.641 -10.918 -33.710 1.00 91.19 86 ASP A N 1
ATOM 674 C CA . ASP A 1 86 ? 15.024 -11.235 -34.082 1.00 91.19 86 ASP A CA 1
ATOM 675 C C . ASP A 1 86 ? 15.138 -11.536 -35.599 1.00 91.19 86 ASP A C 1
ATOM 677 O O . ASP A 1 86 ? 16.148 -11.214 -36.220 1.00 91.19 86 ASP A O 1
ATOM 681 N N . GLN A 1 87 ? 14.081 -12.069 -36.229 1.00 91.06 87 GLN A N 1
ATOM 682 C CA . GLN A 1 87 ? 14.006 -12.260 -37.686 1.00 91.06 87 GLN A CA 1
ATOM 683 C C . GLN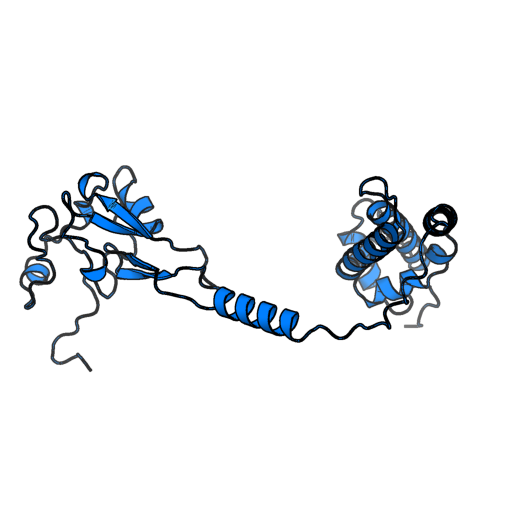 A 1 87 ? 13.799 -10.968 -38.466 1.00 91.06 87 GLN A C 1
ATOM 685 O O . GLN A 1 87 ? 14.398 -10.776 -39.522 1.00 91.06 87 GLN A O 1
ATOM 690 N N . TYR A 1 88 ? 12.963 -10.075 -37.945 1.00 93.31 88 TYR A N 1
ATOM 691 C CA . TYR A 1 88 ? 12.787 -8.745 -38.507 1.00 93.31 88 TYR A CA 1
ATOM 692 C C . TYR A 1 88 ? 14.113 -7.965 -38.523 1.00 93.31 88 TYR A C 1
ATOM 694 O O . TYR A 1 88 ? 14.435 -7.350 -39.541 1.00 93.31 88 TYR A O 1
ATOM 702 N N . LEU A 1 89 ? 14.925 -8.061 -37.460 1.00 91.06 89 LEU A N 1
ATOM 703 C CA . LEU A 1 89 ? 16.214 -7.361 -37.367 1.00 91.06 89 LEU A CA 1
ATOM 704 C C . LEU A 1 89 ? 17.185 -7.704 -38.505 1.00 91.06 89 LEU A C 1
ATOM 706 O O . LEU A 1 89 ? 17.954 -6.832 -38.907 1.00 91.06 89 LEU A O 1
ATOM 710 N N . VAL A 1 90 ? 17.139 -8.942 -39.005 1.00 90.12 90 VAL A N 1
ATOM 711 C CA . VAL A 1 90 ? 17.982 -9.449 -40.104 1.00 90.12 90 VAL A CA 1
ATOM 712 C C . VAL A 1 90 ? 17.246 -9.498 -41.447 1.00 90.12 90 VAL A C 1
ATOM 714 O O . VAL A 1 90 ? 17.780 -10.006 -42.433 1.00 90.12 90 VAL A O 1
ATOM 717 N N . SER A 1 91 ? 15.999 -9.028 -41.495 1.00 90.00 91 SER A N 1
ATOM 718 C CA . SER A 1 91 ? 15.193 -9.054 -42.711 1.00 90.00 91 SER A CA 1
ATOM 719 C C . SER A 1 91 ? 15.660 -7.989 -43.699 1.00 90.00 91 SER A C 1
ATOM 721 O O . SER A 1 91 ? 15.977 -6.867 -43.306 1.00 90.00 91 SER A O 1
ATOM 723 N N . VAL A 1 92 ? 15.609 -8.321 -44.994 1.00 86.50 92 VAL A N 1
ATOM 724 C CA . VAL A 1 92 ? 15.948 -7.377 -46.073 1.00 86.50 92 VAL A CA 1
ATOM 725 C C . VAL A 1 92 ? 15.115 -6.102 -45.957 1.00 86.50 92 VAL A C 1
ATOM 727 O O . VAL A 1 92 ? 15.655 -5.019 -46.096 1.00 86.50 92 VAL A O 1
ATOM 730 N N . SER A 1 93 ? 13.831 -6.224 -45.603 1.00 84.44 93 SER A N 1
ATOM 731 C CA . SER A 1 93 ? 12.920 -5.088 -45.424 1.00 84.44 93 SER A CA 1
ATOM 732 C C . SER A 1 93 ? 13.394 -4.055 -44.405 1.00 84.44 93 SER A C 1
ATOM 734 O O . SER A 1 93 ? 13.023 -2.898 -44.532 1.00 84.44 93 SER A O 1
ATOM 736 N N . ARG A 1 94 ? 14.180 -4.462 -43.403 1.00 87.38 94 ARG A N 1
ATOM 737 C CA . ARG A 1 94 ? 14.777 -3.546 -42.429 1.00 87.38 94 ARG A CA 1
ATOM 738 C C . ARG A 1 94 ? 16.170 -3.098 -42.860 1.00 87.38 94 ARG A C 1
ATOM 740 O O . ARG A 1 94 ? 16.480 -1.922 -42.760 1.00 87.38 94 ARG A O 1
ATOM 747 N N . THR A 1 95 ? 17.016 -4.026 -43.311 1.00 86.94 95 THR A N 1
ATOM 748 C CA . THR A 1 95 ? 18.414 -3.719 -43.664 1.00 86.94 95 THR A CA 1
ATOM 749 C C . THR A 1 95 ? 18.551 -2.898 -44.944 1.00 86.94 95 THR A C 1
ATOM 751 O O . THR A 1 95 ? 19.625 -2.377 -45.197 1.00 86.94 95 THR A O 1
ATOM 754 N N . SER A 1 96 ? 17.509 -2.831 -45.776 1.00 86.19 96 SER A N 1
ATOM 755 C CA . SER A 1 96 ? 17.470 -2.012 -46.992 1.00 86.19 96 SER A CA 1
ATOM 756 C C . SER A 1 96 ? 16.602 -0.757 -46.845 1.00 86.19 96 SER A C 1
ATOM 758 O O . SER A 1 96 ? 16.166 -0.214 -47.856 1.00 86.19 96 SER A O 1
ATOM 760 N N . ASP A 1 97 ? 16.225 -0.374 -45.624 1.00 87.25 97 ASP A N 1
ATOM 761 C CA . ASP A 1 97 ? 15.401 0.811 -45.384 1.00 87.25 97 ASP A CA 1
ATOM 762 C C . ASP A 1 97 ? 16.305 2.011 -45.067 1.00 87.25 97 ASP A C 1
ATOM 764 O O . ASP A 1 97 ? 16.844 2.136 -43.964 1.00 87.25 97 ASP A O 1
ATOM 768 N N . ASP A 1 98 ? 16.428 2.908 -46.052 1.00 85.88 98 ASP A N 1
ATOM 769 C CA . ASP A 1 98 ? 17.281 4.107 -46.043 1.00 85.88 98 ASP A CA 1
ATOM 770 C C . ASP A 1 98 ? 17.065 5.010 -44.810 1.00 85.88 98 ASP A C 1
ATOM 772 O O . ASP A 1 98 ? 17.928 5.816 -44.434 1.00 85.88 98 ASP A O 1
ATOM 776 N N . ARG A 1 99 ? 15.904 4.899 -44.146 1.00 86.75 99 ARG A N 1
ATOM 777 C CA . ARG A 1 99 ? 15.592 5.664 -42.931 1.00 86.75 99 ARG A CA 1
ATOM 778 C C . ARG A 1 99 ? 16.500 5.290 -41.764 1.00 86.75 99 ARG A C 1
ATOM 780 O O . ARG A 1 99 ? 16.782 6.149 -40.926 1.00 86.75 99 ARG A O 1
ATOM 787 N N . PHE A 1 100 ? 16.930 4.032 -41.679 1.00 83.75 100 PHE A N 1
ATOM 788 C CA . PHE A 1 100 ? 17.842 3.585 -40.628 1.00 83.75 100 PHE A CA 1
ATOM 789 C C . PHE A 1 100 ? 19.285 3.976 -40.943 1.00 83.75 100 PHE A C 1
ATOM 791 O O . PHE A 1 100 ? 19.964 4.458 -40.039 1.00 83.75 100 PHE A O 1
ATOM 798 N N . ASP A 1 101 ? 19.691 3.923 -42.213 1.00 79.62 101 ASP A N 1
ATOM 799 C CA . ASP A 1 101 ? 21.005 4.402 -42.663 1.00 79.62 101 ASP A CA 1
ATOM 800 C C . ASP A 1 101 ? 21.186 5.897 -42.371 1.00 79.62 101 ASP A C 1
ATOM 802 O O . ASP A 1 101 ? 22.218 6.325 -41.859 1.00 79.62 101 ASP A O 1
ATOM 806 N N . THR A 1 102 ? 20.144 6.702 -42.603 1.00 78.50 102 THR A N 1
ATOM 807 C CA . THR A 1 102 ? 20.162 8.143 -42.298 1.00 78.50 102 THR A CA 1
ATOM 808 C C . THR A 1 102 ? 20.332 8.413 -40.795 1.00 78.50 102 THR A C 1
ATOM 810 O O . THR A 1 102 ? 21.024 9.351 -40.399 1.00 78.50 102 THR A O 1
ATOM 813 N N . LEU A 1 103 ? 19.712 7.599 -39.931 1.00 75.75 103 LEU A N 1
ATOM 814 C CA . LEU A 1 103 ? 19.846 7.724 -38.472 1.00 75.75 103 LEU A CA 1
ATOM 815 C C . LEU A 1 103 ? 21.243 7.318 -37.986 1.00 75.75 103 LEU A C 1
ATOM 817 O O . LEU A 1 103 ? 21.764 7.921 -37.047 1.00 75.75 103 LEU A O 1
ATOM 821 N N . GLU A 1 104 ? 21.848 6.314 -38.618 1.00 73.75 104 GLU A N 1
ATOM 822 C CA . GLU A 1 104 ? 23.219 5.890 -38.327 1.00 73.75 104 GLU A CA 1
ATOM 823 C C . GLU A 1 104 ? 24.233 6.944 -38.795 1.00 73.75 104 GLU A C 1
ATOM 825 O O . GLU A 1 104 ? 25.130 7.301 -38.031 1.00 73.75 104 GLU A O 1
ATOM 830 N N . GLN A 1 105 ? 24.018 7.544 -39.971 1.00 73.06 105 GLN A N 1
ATOM 831 C CA . GLN A 1 105 ? 24.824 8.661 -40.478 1.00 73.06 105 GLN A CA 1
ATOM 832 C C . GLN A 1 105 ? 24.773 9.892 -39.558 1.00 73.06 105 GLN A C 1
ATOM 834 O O . GLN A 1 105 ? 25.809 10.486 -39.260 1.00 73.06 105 GLN A O 1
ATOM 839 N N . GLN A 1 106 ? 23.596 10.237 -39.022 1.00 70.69 106 GLN A N 1
ATOM 840 C CA . GLN A 1 106 ? 23.455 11.324 -38.042 1.00 70.69 106 GLN A CA 1
ATOM 841 C C . GLN A 1 106 ? 24.243 11.059 -36.754 1.00 70.69 106 GLN A C 1
ATOM 843 O O . GLN A 1 106 ? 24.837 11.982 -36.198 1.00 70.69 106 GLN A O 1
ATOM 848 N N . SER A 1 107 ? 24.285 9.807 -36.289 1.00 70.06 107 SER A N 1
ATOM 849 C CA . SER A 1 107 ? 25.123 9.422 -35.149 1.00 70.06 107 SER A CA 1
ATOM 850 C C . SER A 1 107 ? 26.613 9.623 -35.466 1.00 70.06 107 SER A C 1
ATOM 852 O O . SER A 1 107 ? 27.345 10.224 -34.674 1.00 70.06 107 SER A O 1
ATOM 854 N N . THR A 1 108 ? 27.062 9.206 -36.656 1.00 67.44 108 THR A N 1
ATOM 855 C CA . THR A 1 108 ? 28.466 9.342 -37.083 1.00 67.44 108 THR A CA 1
ATOM 856 C C . THR A 1 108 ? 28.899 10.785 -37.362 1.00 67.44 108 THR A C 1
ATOM 858 O O . THR A 1 108 ? 30.051 11.141 -37.100 1.00 67.44 108 THR A O 1
ATOM 861 N N . ASP A 1 109 ? 27.996 11.648 -37.827 1.00 66.12 109 ASP A N 1
ATOM 862 C CA . ASP A 1 109 ? 28.284 13.071 -38.044 1.00 66.12 109 ASP A CA 1
ATOM 863 C C . ASP A 1 109 ? 28.458 13.820 -36.716 1.00 66.12 109 ASP A C 1
ATOM 865 O O . ASP A 1 109 ? 29.354 14.657 -36.585 1.00 66.12 109 ASP A O 1
ATOM 869 N N . VAL A 1 110 ? 27.666 13.473 -35.695 1.00 62.78 110 VAL A N 1
ATOM 870 C CA . VAL A 1 110 ? 27.835 13.994 -34.327 1.00 62.78 110 VAL A CA 1
ATOM 871 C C . VAL A 1 110 ? 29.181 13.556 -33.737 1.00 62.78 110 VAL A C 1
ATOM 873 O O . VAL A 1 110 ? 29.870 14.362 -33.110 1.00 62.78 110 VAL A O 1
ATOM 876 N N . LEU A 1 111 ? 29.601 12.311 -33.986 1.00 60.12 111 LEU A N 1
ATOM 877 C CA . LEU A 1 111 ? 30.944 11.822 -33.640 1.00 60.12 111 LEU A CA 1
ATOM 878 C C . LEU A 1 111 ? 32.050 12.631 -34.334 1.00 60.12 111 LEU A C 1
ATOM 880 O O . LEU A 1 111 ? 33.048 12.970 -33.704 1.00 60.12 111 LEU A O 1
ATOM 884 N N . SER A 1 112 ? 31.856 12.988 -35.604 1.00 59.25 112 SER A N 1
ATOM 885 C CA . SER A 1 112 ? 32.857 13.705 -36.406 1.00 59.25 112 SER A CA 1
ATOM 886 C C . SER A 1 112 ? 32.984 15.190 -36.038 1.00 59.25 112 SER A C 1
ATOM 888 O O . SER A 1 112 ? 34.066 15.764 -36.142 1.00 59.25 112 SER A O 1
ATOM 890 N N . GLN A 1 113 ? 31.902 15.820 -35.565 1.00 56.41 113 GLN A N 1
ATOM 891 C CA . GLN A 1 113 ? 31.897 17.217 -35.103 1.00 56.41 113 GLN A CA 1
ATOM 892 C C . GLN A 1 113 ? 32.403 17.385 -33.662 1.00 56.41 113 GLN A C 1
ATOM 894 O O . GLN A 1 113 ? 32.784 18.486 -33.269 1.00 56.41 113 GLN A O 1
ATOM 899 N N . SER A 1 114 ? 32.474 16.297 -32.894 1.00 52.56 114 SER A N 1
ATOM 900 C CA . SER A 1 114 ? 32.987 16.275 -31.515 1.00 52.56 114 SER A CA 1
ATOM 901 C C . SER A 1 114 ? 34.513 16.082 -31.448 1.00 52.56 114 SER A C 1
ATOM 903 O O . SER A 1 114 ? 35.054 15.691 -30.419 1.00 52.56 114 SER A O 1
ATOM 905 N N . GLY A 1 115 ? 35.226 16.351 -32.549 1.00 48.16 115 GLY A N 1
ATOM 906 C CA . GLY A 1 115 ? 36.664 16.120 -32.737 1.00 48.16 115 GLY A CA 1
ATOM 907 C C . GLY A 1 115 ? 37.616 17.054 -31.978 1.00 48.16 115 GLY A C 1
ATOM 908 O O . GLY A 1 115 ? 38.674 17.382 -32.502 1.00 48.16 115 GLY A O 1
ATOM 909 N N . ASN A 1 116 ? 37.267 17.476 -30.766 1.00 52.88 116 ASN A N 1
ATOM 910 C CA . ASN A 1 116 ? 38.205 18.028 -29.792 1.00 52.88 116 ASN A CA 1
ATOM 911 C C . ASN A 1 116 ? 37.870 17.393 -28.448 1.00 52.88 116 ASN A C 1
ATOM 913 O O . ASN A 1 116 ? 37.258 18.037 -27.601 1.00 52.88 116 ASN A O 1
ATOM 917 N N . ASP A 1 117 ? 38.258 16.134 -28.255 1.00 45.09 117 ASP A N 1
ATOM 918 C CA . ASP A 1 117 ? 38.255 15.579 -26.913 1.00 45.09 117 ASP A CA 1
ATOM 919 C C . ASP A 1 117 ? 39.521 14.795 -26.600 1.00 45.09 117 ASP A C 1
ATOM 921 O O . ASP A 1 117 ? 40.013 13.950 -27.350 1.00 45.09 117 ASP A O 1
ATOM 925 N N . VAL A 1 118 ? 40.050 15.196 -25.453 1.00 51.34 118 VAL A N 1
ATOM 926 C CA . VAL A 1 118 ? 41.168 14.659 -24.703 1.00 51.34 118 VAL A CA 1
ATOM 927 C C . VAL A 1 118 ? 41.122 13.137 -24.723 1.00 51.34 118 VAL A C 1
ATOM 929 O O . VAL A 1 118 ? 40.085 12.542 -24.436 1.00 51.34 118 VAL A O 1
ATOM 932 N N . THR A 1 119 ? 42.265 12.511 -25.007 1.00 43.62 119 THR A N 1
ATOM 933 C CA . THR A 1 119 ? 42.493 11.067 -24.902 1.00 43.62 119 THR A CA 1
ATOM 934 C C . THR A 1 119 ? 42.239 10.588 -23.468 1.00 43.62 119 THR A C 1
ATOM 936 O O . THR A 1 119 ? 43.164 10.397 -22.682 1.00 43.62 119 THR A O 1
ATOM 939 N N . SER A 1 120 ? 40.974 10.413 -23.103 1.00 56.12 120 SER A N 1
ATOM 940 C CA . SER A 1 120 ? 40.579 9.672 -21.916 1.00 56.12 120 SER A CA 1
ATOM 941 C C . SER A 1 120 ? 40.674 8.187 -22.261 1.00 56.12 120 SER A C 1
ATOM 943 O O . SER A 1 120 ? 40.208 7.778 -23.329 1.00 56.12 120 SER A O 1
ATOM 945 N N . PRO A 1 121 ? 41.321 7.365 -21.421 1.00 59.94 121 PRO A N 1
ATOM 946 C CA . PRO A 1 121 ? 41.506 5.953 -21.715 1.00 59.94 121 PRO A CA 1
ATOM 947 C C . PRO A 1 121 ? 40.141 5.276 -21.855 1.00 59.94 121 PRO A C 1
ATOM 949 O O . PRO A 1 121 ? 39.294 5.388 -20.970 1.00 59.94 121 PRO A O 1
ATOM 952 N N . VAL A 1 122 ? 39.943 4.582 -22.979 1.00 59.94 122 VAL A N 1
ATOM 953 C CA . VAL A 1 122 ? 38.732 3.811 -23.281 1.00 59.94 122 VAL A CA 1
ATOM 954 C C . VAL A 1 122 ? 38.492 2.824 -22.130 1.00 59.94 122 VAL A C 1
ATOM 956 O O . VAL A 1 122 ? 39.334 1.945 -21.916 1.00 59.94 122 VAL A O 1
ATOM 959 N N . PRO A 1 123 ? 37.397 2.950 -21.357 1.00 65.31 123 PRO A N 1
ATOM 960 C CA . PRO A 1 123 ? 37.121 2.014 -20.281 1.00 65.31 123 PRO A CA 1
ATOM 961 C C . PRO A 1 123 ? 36.874 0.630 -20.885 1.00 65.31 123 PRO A C 1
ATOM 963 O O . PRO A 1 123 ? 36.026 0.452 -21.758 1.00 65.31 123 PRO A O 1
ATOM 966 N N . ILE A 1 124 ? 37.659 -0.352 -20.439 1.00 73.50 124 ILE A N 1
ATOM 967 C CA . ILE A 1 124 ? 37.580 -1.741 -20.897 1.00 73.50 124 ILE A CA 1
ATOM 968 C C . ILE A 1 124 ? 36.203 -2.280 -20.510 1.00 73.50 124 ILE A C 1
ATOM 970 O O . ILE A 1 124 ? 35.906 -2.470 -19.331 1.00 73.50 124 ILE A O 1
ATOM 974 N N . TRP A 1 125 ? 35.351 -2.485 -21.511 1.00 70.31 125 TRP A N 1
ATOM 975 C CA . TRP A 1 125 ? 34.015 -3.031 -21.325 1.00 70.31 125 TRP A CA 1
ATOM 976 C C . TRP A 1 125 ? 34.055 -4.568 -21.219 1.00 70.31 125 TRP A C 1
ATOM 978 O O . TRP A 1 125 ? 34.749 -5.211 -22.011 1.00 70.31 125 TRP A O 1
ATOM 988 N N . PRO A 1 126 ? 33.268 -5.179 -20.314 1.00 78.50 126 PRO A N 1
ATOM 989 C CA . PRO A 1 126 ? 32.468 -4.527 -19.282 1.00 78.50 126 PRO A CA 1
ATOM 990 C C . PRO A 1 126 ? 33.337 -4.052 -18.118 1.00 78.50 126 PRO A C 1
ATOM 992 O O . PRO A 1 126 ? 34.157 -4.803 -17.587 1.00 78.50 126 PRO A O 1
ATOM 995 N N . THR A 1 127 ? 33.107 -2.814 -17.683 1.00 77.25 127 THR A N 1
ATOM 996 C CA . THR A 1 127 ? 33.712 -2.300 -16.461 1.00 77.25 127 THR A CA 1
ATOM 997 C C . THR A 1 127 ? 33.133 -3.064 -15.271 1.00 77.25 127 THR A C 1
ATOM 999 O O . THR A 1 127 ? 31.910 -3.123 -15.107 1.00 77.25 127 THR A O 1
ATOM 1002 N N . PRO A 1 128 ? 33.976 -3.683 -14.430 1.00 81.94 128 PRO A N 1
ATOM 1003 C CA . PRO A 1 128 ? 33.494 -4.359 -13.239 1.00 81.94 128 PRO A CA 1
ATOM 1004 C C . PRO A 1 128 ? 32.835 -3.337 -12.306 1.00 81.94 128 PRO A C 1
ATOM 1006 O O . PRO A 1 128 ? 33.421 -2.304 -11.990 1.00 81.94 128 PRO A O 1
ATOM 1009 N N . VAL A 1 129 ? 31.613 -3.636 -11.859 1.00 87.00 129 VAL A N 1
ATOM 1010 C CA . VAL A 1 129 ? 30.903 -2.816 -10.867 1.00 87.00 129 VAL A CA 1
ATOM 1011 C C . VAL A 1 129 ? 31.737 -2.766 -9.588 1.00 87.00 129 VAL A C 1
ATOM 1013 O O . VAL A 1 129 ? 32.141 -3.820 -9.076 1.00 87.00 129 VAL A O 1
ATOM 1016 N N . THR A 1 130 ? 31.990 -1.556 -9.086 1.00 90.88 130 THR A N 1
ATOM 1017 C CA . THR A 1 130 ? 32.765 -1.345 -7.861 1.00 90.88 130 THR A CA 1
ATOM 1018 C C . THR A 1 130 ? 32.067 -2.003 -6.672 1.00 90.88 130 THR A C 1
ATOM 1020 O O . THR A 1 130 ? 30.848 -2.194 -6.661 1.00 90.88 130 THR A O 1
ATOM 1023 N N . ASN A 1 131 ? 32.845 -2.387 -5.661 1.00 91.75 131 ASN A N 1
ATOM 1024 C CA . ASN A 1 131 ? 32.265 -2.976 -4.455 1.00 91.75 131 ASN A CA 1
ATOM 1025 C C . ASN A 1 131 ? 31.377 -1.969 -3.713 1.00 91.75 131 ASN A C 1
ATOM 1027 O O . ASN A 1 131 ? 30.317 -2.359 -3.251 1.00 91.75 131 ASN A O 1
ATOM 1031 N N . GLU A 1 132 ? 31.727 -0.681 -3.737 1.00 94.81 132 GLU A N 1
ATOM 1032 C CA . GLU A 1 132 ? 30.898 0.403 -3.194 1.00 94.81 132 GLU A CA 1
ATOM 1033 C C . GLU A 1 132 ? 29.487 0.396 -3.797 1.00 94.81 132 GLU A C 1
ATOM 1035 O O . GLU A 1 132 ? 28.503 0.321 -3.071 1.00 94.81 132 GLU A O 1
ATOM 1040 N N . THR A 1 133 ? 29.361 0.341 -5.129 1.00 92.06 133 THR A N 1
ATOM 1041 C CA . THR A 1 133 ? 28.040 0.293 -5.777 1.00 92.06 133 THR A CA 1
ATOM 1042 C C . THR A 1 133 ? 27.266 -0.977 -5.422 1.00 92.06 133 THR A C 1
ATOM 1044 O O . THR A 1 133 ? 26.041 -0.938 -5.304 1.00 92.06 133 THR A O 1
ATOM 1047 N N . LYS A 1 134 ? 27.950 -2.115 -5.247 1.00 92.69 134 LYS A N 1
ATOM 1048 C CA . LYS A 1 134 ? 27.294 -3.354 -4.799 1.00 92.69 134 LYS A CA 1
ATOM 1049 C C . LYS A 1 134 ? 26.778 -3.211 -3.370 1.00 92.69 134 LYS A C 1
ATOM 1051 O O . LYS A 1 134 ? 25.638 -3.594 -3.119 1.00 92.69 134 LYS A O 1
ATOM 1056 N N . ASP A 1 135 ? 27.577 -2.649 -2.471 1.00 95.50 135 ASP A N 1
ATOM 1057 C CA . ASP A 1 135 ? 27.226 -2.455 -1.064 1.00 95.50 135 ASP A CA 1
ATOM 1058 C C . ASP A 1 135 ? 26.078 -1.450 -0.901 1.00 95.50 135 ASP A C 1
ATOM 1060 O O . ASP A 1 135 ? 25.139 -1.704 -0.140 1.00 95.50 135 ASP A O 1
ATOM 1064 N N . ASP A 1 136 ? 26.077 -0.372 -1.686 1.00 95.75 136 ASP A N 1
ATOM 1065 C CA . ASP A 1 136 ? 24.978 0.594 -1.747 1.00 95.75 136 ASP A CA 1
ATOM 1066 C C . ASP A 1 136 ? 23.689 -0.067 -2.241 1.00 95.75 136 ASP A C 1
ATOM 1068 O O . ASP A 1 136 ? 22.628 0.080 -1.631 1.00 95.75 136 ASP A O 1
ATOM 1072 N N . CYS A 1 137 ? 23.771 -0.858 -3.317 1.00 94.81 137 CYS A N 1
ATOM 1073 C CA . CYS A 1 137 ? 22.619 -1.587 -3.849 1.00 94.81 137 CYS A CA 1
ATOM 1074 C C . CYS A 1 137 ? 22.077 -2.605 -2.833 1.00 94.81 137 CYS A C 1
ATOM 1076 O O . CYS A 1 137 ? 20.862 -2.736 -2.679 1.00 94.81 137 CYS A O 1
ATOM 1078 N N . MET A 1 138 ? 22.961 -3.311 -2.121 1.00 94.12 138 MET A N 1
ATOM 1079 C CA . MET A 1 138 ? 22.590 -4.255 -1.063 1.00 94.12 138 MET A CA 1
ATOM 1080 C C . MET A 1 138 ? 21.934 -3.547 0.124 1.00 94.12 138 MET A C 1
ATOM 1082 O O . MET A 1 138 ? 20.931 -4.034 0.650 1.00 94.12 138 MET A O 1
ATOM 1086 N N . SER A 1 139 ? 22.456 -2.387 0.523 1.00 92.62 139 SER A N 1
ATOM 1087 C CA . SER A 1 139 ? 21.900 -1.569 1.604 1.00 92.62 139 SER A CA 1
ATOM 1088 C C . SER A 1 139 ? 20.530 -1.016 1.221 1.00 92.62 139 SER A C 1
ATOM 1090 O O . SER A 1 139 ? 19.567 -1.216 1.958 1.00 92.62 139 SER A O 1
ATOM 1092 N N . ALA A 1 140 ? 20.396 -0.452 0.019 1.00 90.69 140 ALA A N 1
ATOM 1093 C CA . ALA A 1 140 ? 19.128 0.037 -0.513 1.00 90.69 140 ALA A CA 1
ATOM 1094 C C . ALA A 1 140 ? 18.087 -1.082 -0.650 1.00 90.69 140 ALA A C 1
ATOM 1096 O O . ALA A 1 140 ? 16.915 -0.884 -0.328 1.00 90.69 140 ALA A O 1
ATOM 1097 N N . PHE A 1 141 ? 18.496 -2.280 -1.079 1.00 90.06 141 PHE A N 1
ATOM 1098 C CA . PHE A 1 141 ? 17.610 -3.441 -1.125 1.00 90.06 141 PHE A CA 1
ATOM 1099 C C . PHE A 1 141 ? 17.168 -3.862 0.278 1.00 90.06 141 PHE A C 1
ATOM 1101 O O . PHE A 1 141 ? 15.979 -4.088 0.512 1.00 90.06 141 PHE A O 1
ATOM 1108 N N . ARG A 1 142 ? 18.102 -3.941 1.231 1.00 89.25 142 ARG A N 1
ATOM 1109 C CA . ARG A 1 142 ? 17.808 -4.310 2.618 1.00 89.25 142 ARG A CA 1
ATOM 1110 C C . ARG A 1 142 ? 16.860 -3.309 3.261 1.00 89.25 142 ARG A C 1
ATOM 1112 O O . ARG A 1 142 ? 15.825 -3.706 3.786 1.00 89.25 142 ARG A O 1
ATOM 1119 N N . GLU A 1 143 ? 17.171 -2.022 3.195 1.00 87.31 143 GLU A N 1
ATOM 1120 C CA . GLU A 1 143 ? 16.293 -0.968 3.693 1.00 87.31 143 GLU A CA 1
ATOM 1121 C C . GLU A 1 143 ? 14.947 -1.039 2.984 1.00 87.31 143 GLU A C 1
ATOM 1123 O O . GLU A 1 143 ? 13.915 -1.104 3.645 1.00 87.31 143 GLU A O 1
ATOM 1128 N N . GLY A 1 144 ? 14.955 -1.121 1.649 1.00 82.19 144 GLY A N 1
ATOM 1129 C CA . GLY A 1 144 ? 13.807 -1.269 0.756 1.00 82.19 144 GLY A CA 1
ATOM 1130 C C . GLY A 1 144 ? 12.833 -2.372 1.165 1.00 82.19 144 GLY A C 1
ATOM 1131 O O . GLY A 1 144 ? 11.628 -2.131 1.190 1.00 82.19 144 GLY A O 1
ATOM 1132 N N . THR A 1 145 ? 13.359 -3.533 1.547 1.00 83.44 145 THR A N 1
ATOM 1133 C CA . THR A 1 145 ? 12.592 -4.748 1.868 1.00 83.44 145 THR A CA 1
ATOM 1134 C C . THR A 1 145 ? 12.295 -4.932 3.353 1.00 83.44 145 THR A C 1
ATOM 1136 O O . THR A 1 145 ? 11.437 -5.743 3.703 1.00 83.44 145 THR A O 1
ATOM 1139 N N . THR A 1 146 ? 12.951 -4.180 4.240 1.00 85.19 146 THR A N 1
ATOM 1140 C CA . THR A 1 146 ? 12.690 -4.283 5.678 1.00 85.19 146 THR A CA 1
ATOM 1141 C C . THR A 1 146 ? 11.336 -3.653 6.010 1.00 85.19 146 THR A C 1
ATOM 1143 O O . THR A 1 146 ? 11.142 -2.438 5.921 1.00 85.19 146 THR A O 1
ATOM 1146 N N . LEU A 1 147 ? 10.385 -4.502 6.402 1.00 84.69 147 LEU A N 1
ATOM 1147 C CA . LEU A 1 147 ? 9.073 -4.097 6.894 1.00 84.69 147 LEU A CA 1
ATOM 1148 C C . LEU A 1 147 ? 9.143 -3.876 8.404 1.00 84.69 147 LEU A C 1
ATOM 1150 O O . LEU A 1 147 ? 9.368 -4.813 9.170 1.00 84.69 147 LEU A O 1
ATOM 1154 N N . HIS A 1 148 ? 8.912 -2.638 8.833 1.00 86.88 148 HIS A N 1
ATOM 1155 C CA . HIS A 1 148 ? 8.764 -2.302 10.244 1.00 86.88 148 HIS A CA 1
ATOM 1156 C C . HIS A 1 148 ? 7.293 -2.094 10.577 1.00 86.88 148 HIS A C 1
ATOM 1158 O O . HIS A 1 148 ? 6.521 -1.610 9.750 1.00 86.88 148 HIS A O 1
ATOM 1164 N N . LEU A 1 149 ? 6.904 -2.446 11.799 1.00 88.44 149 LEU A N 1
ATOM 1165 C CA . LEU A 1 149 ? 5.581 -2.122 12.311 1.00 88.44 149 LEU A CA 1
ATOM 1166 C C . LEU A 1 149 ? 5.494 -0.610 12.538 1.00 88.44 149 LEU A C 1
ATOM 1168 O O . LEU A 1 149 ? 6.302 -0.059 13.280 1.00 88.44 149 LEU A O 1
ATOM 1172 N N . ALA A 1 150 ? 4.536 0.043 11.885 1.00 89.31 150 ALA A N 1
ATOM 1173 C CA . ALA A 1 150 ? 4.327 1.482 12.000 1.00 89.31 150 ALA A CA 1
ATOM 1174 C C . ALA A 1 150 ? 3.405 1.805 13.180 1.00 89.31 150 ALA A C 1
ATOM 1176 O O . ALA A 1 150 ? 3.784 2.539 14.087 1.00 89.31 150 ALA A O 1
ATOM 1177 N N . ALA A 1 151 ? 2.205 1.227 13.187 1.00 92.19 151 ALA A N 1
ATOM 1178 C CA . ALA A 1 151 ? 1.231 1.408 14.255 1.00 92.19 151 ALA A CA 1
ATOM 1179 C C . ALA A 1 151 ? 0.271 0.213 14.323 1.00 92.19 151 ALA A C 1
ATOM 1181 O O . ALA A 1 151 ? 0.284 -0.681 13.476 1.00 92.19 151 ALA A O 1
ATOM 1182 N N . THR A 1 152 ? -0.589 0.192 15.339 1.00 92.75 152 THR A N 1
ATOM 1183 C CA . THR A 1 152 ? -1.716 -0.747 15.412 1.00 92.75 152 THR A CA 1
ATOM 1184 C C . THR A 1 152 ? -3.007 0.046 15.456 1.00 92.75 152 THR A C 1
ATOM 1186 O O . THR A 1 152 ? -3.153 0.939 16.281 1.00 92.75 152 THR A O 1
ATOM 1189 N N . CYS A 1 153 ? -3.949 -0.272 14.573 1.00 93.25 153 CYS A N 1
ATOM 1190 C CA . CYS A 1 153 ? -5.237 0.403 14.560 1.00 93.25 153 CYS A CA 1
ATOM 1191 C C . CYS A 1 153 ? -6.033 0.064 15.827 1.00 93.25 153 CYS A C 1
ATOM 1193 O O . CYS A 1 153 ? -6.350 -1.103 16.054 1.00 93.25 153 CYS A O 1
ATOM 1195 N N . ALA A 1 154 ? -6.433 1.080 16.592 1.00 93.38 154 ALA A N 1
ATOM 1196 C CA . ALA A 1 154 ? -7.273 0.921 17.776 1.00 93.38 154 ALA A CA 1
ATOM 1197 C C . ALA A 1 154 ? -8.622 0.260 17.439 1.00 93.38 154 ALA A C 1
ATOM 1199 O O . ALA A 1 154 ? -9.132 -0.560 18.192 1.00 93.38 154 ALA A O 1
ATOM 1200 N N . VAL A 1 155 ? -9.196 0.562 16.274 1.00 93.06 155 VAL A N 1
ATOM 1201 C CA . VAL A 1 155 ? -10.555 0.119 15.933 1.00 93.06 155 VAL A CA 1
ATOM 1202 C C . VAL A 1 155 ? -10.618 -1.328 15.453 1.00 93.06 155 VAL A C 1
ATOM 1204 O O . VAL A 1 155 ? -11.602 -1.995 15.723 1.00 93.06 155 VAL A O 1
ATOM 1207 N N . CYS A 1 156 ? -9.607 -1.834 14.740 1.00 91.19 156 CYS A N 1
ATOM 1208 C CA . CYS A 1 156 ? -9.646 -3.190 14.165 1.00 91.19 156 CYS A CA 1
ATOM 1209 C C . CYS A 1 156 ? -8.477 -4.097 14.567 1.00 91.19 156 CYS A C 1
ATOM 1211 O O . CYS A 1 156 ? -8.317 -5.163 13.974 1.00 91.19 156 CYS A O 1
ATOM 1213 N N . A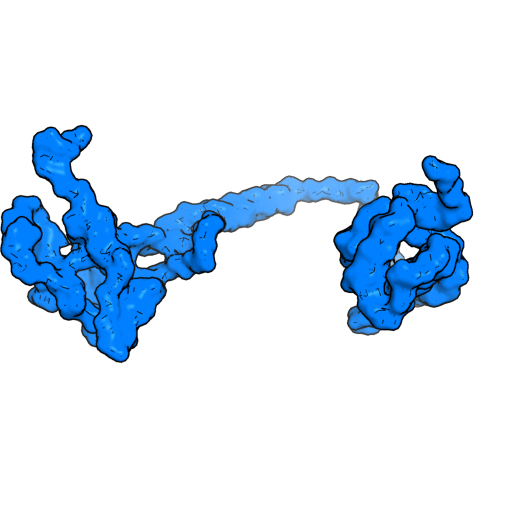LA A 1 157 ? -7.622 -3.652 15.493 1.00 90.38 157 ALA A N 1
ATOM 1214 C CA . ALA A 1 157 ? -6.419 -4.341 15.972 1.00 90.38 157 ALA A CA 1
ATOM 1215 C C . ALA A 1 157 ? -5.383 -4.727 14.889 1.00 90.38 157 ALA A C 1
ATOM 1217 O O . ALA A 1 157 ? -4.375 -5.372 15.184 1.00 90.38 157 ALA A O 1
ATOM 1218 N N . ARG A 1 158 ? -5.577 -4.325 13.622 1.00 89.50 158 ARG A N 1
ATOM 1219 C CA . ARG A 1 158 ? -4.614 -4.600 12.547 1.00 89.50 158 ARG A CA 1
ATOM 1220 C C . ARG A 1 158 ? -3.354 -3.764 12.720 1.00 89.50 158 ARG A C 1
ATOM 1222 O O . ARG A 1 158 ? -3.419 -2.555 12.940 1.00 89.50 158 ARG A O 1
ATOM 1229 N N . ARG A 1 159 ? -2.215 -4.423 12.536 1.00 89.94 159 ARG A N 1
ATOM 1230 C CA . ARG A 1 159 ? -0.895 -3.797 12.453 1.00 89.94 159 ARG A CA 1
ATOM 1231 C C . ARG A 1 159 ? -0.719 -3.198 11.062 1.00 89.94 159 ARG A C 1
ATOM 1233 O O . ARG A 1 159 ? -0.990 -3.868 10.068 1.00 89.94 159 ARG A O 1
ATOM 1240 N N . THR A 1 160 ? -0.283 -1.951 11.005 1.00 90.31 160 THR A N 1
ATOM 1241 C CA . THR A 1 160 ? 0.161 -1.293 9.777 1.00 90.31 160 THR A CA 1
ATOM 1242 C C . THR A 1 160 ? 1.678 -1.277 9.738 1.00 90.31 160 THR A C 1
ATOM 1244 O O . THR A 1 160 ? 2.348 -1.376 10.770 1.00 90.31 160 THR A O 1
ATOM 1247 N N . PHE A 1 161 ? 2.228 -1.198 8.533 1.00 90.44 161 PHE A N 1
ATOM 1248 C CA . PHE A 1 161 ? 3.661 -1.313 8.301 1.00 90.44 161 PHE A CA 1
ATOM 1249 C C . PHE A 1 161 ? 4.193 -0.049 7.640 1.00 90.44 161 PHE A C 1
ATOM 1251 O O . PHE A 1 161 ? 3.452 0.682 6.988 1.00 90.44 161 PHE A O 1
ATOM 1258 N N . SER A 1 162 ? 5.488 0.203 7.818 1.00 86.25 162 SER A N 1
ATOM 1259 C CA . SER A 1 162 ? 6.181 1.368 7.261 1.00 86.25 162 SER A CA 1
ATOM 1260 C C . SER A 1 162 ? 6.180 1.403 5.732 1.00 86.25 162 SER A C 1
ATOM 1262 O O . SER A 1 162 ? 6.416 2.456 5.144 1.00 86.25 162 SER A O 1
ATOM 1264 N N . LYS A 1 163 ? 5.948 0.255 5.087 1.00 84.75 163 LYS A N 1
ATOM 1265 C CA . LYS A 1 163 ? 5.898 0.099 3.634 1.00 84.75 163 LYS A CA 1
ATOM 1266 C C . LYS A 1 163 ? 4.749 -0.805 3.243 1.00 84.75 163 LYS A C 1
ATOM 1268 O O . LYS A 1 163 ? 4.165 -1.491 4.085 1.00 84.75 163 LYS A O 1
ATOM 1273 N N . ASP A 1 164 ? 4.448 -0.800 1.953 1.00 82.19 164 ASP A N 1
ATOM 1274 C CA . ASP A 1 164 ? 3.388 -1.632 1.428 1.00 82.19 164 ASP A CA 1
ATOM 1275 C C . ASP A 1 164 ? 3.721 -3.117 1.544 1.00 82.19 164 ASP A C 1
ATOM 1277 O O . ASP A 1 164 ? 4.816 -3.572 1.201 1.00 82.19 164 ASP A O 1
ATOM 1281 N N . VAL A 1 165 ? 2.754 -3.865 2.062 1.00 81.06 165 VAL A N 1
ATOM 1282 C CA . VAL A 1 165 ? 2.871 -5.309 2.170 1.00 81.06 165 VAL A CA 1
ATOM 1283 C C . VAL A 1 165 ? 2.448 -5.857 0.820 1.00 81.06 165 VAL A C 1
ATOM 1285 O O . VAL A 1 165 ? 1.279 -5.764 0.433 1.00 81.06 165 VAL A O 1
ATOM 1288 N N . LEU A 1 166 ? 3.420 -6.414 0.095 1.00 75.12 166 LEU A N 1
ATOM 1289 C CA . LEU A 1 166 ? 3.178 -7.076 -1.183 1.00 75.12 166 LEU A CA 1
ATOM 1290 C C . LEU A 1 166 ? 2.009 -8.066 -1.041 1.00 75.12 166 LEU A C 1
ATOM 1292 O O . LEU A 1 166 ? 1.871 -8.732 -0.015 1.00 75.12 166 LEU A O 1
ATOM 1296 N N . PHE A 1 167 ? 1.181 -8.167 -2.082 1.00 72.25 167 PHE A N 1
ATOM 1297 C CA . PHE A 1 167 ? -0.013 -9.028 -2.142 1.00 72.25 167 PHE A CA 1
ATOM 1298 C C . PHE A 1 167 ? -1.215 -8.594 -1.289 1.00 72.25 167 PHE A C 1
ATOM 1300 O O . PHE A 1 167 ? -2.154 -9.373 -1.118 1.00 72.25 167 PHE A O 1
ATOM 1307 N N . THR A 1 168 ? -1.245 -7.352 -0.803 1.00 73.94 168 THR A N 1
ATOM 1308 C CA . THR A 1 168 ? -2.476 -6.753 -0.268 1.00 73.94 168 THR A CA 1
ATOM 1309 C C . THR A 1 168 ? -3.180 -5.905 -1.338 1.00 73.94 168 THR A C 1
ATOM 1311 O O . THR A 1 168 ? -2.516 -5.287 -2.168 1.00 73.94 168 THR A O 1
ATOM 1314 N N . PRO A 1 169 ? -4.528 -5.894 -1.389 1.00 78.62 169 PRO A N 1
ATOM 1315 C CA . PRO A 1 169 ? -5.274 -5.167 -2.423 1.00 78.62 169 PRO A CA 1
ATOM 1316 C C . PRO A 1 169 ? -5.154 -3.643 -2.296 1.00 78.62 169 PRO A C 1
ATOM 1318 O O . PRO A 1 169 ? -5.388 -2.931 -3.269 1.00 78.62 169 PRO A O 1
ATOM 1321 N N . ALA A 1 170 ? -4.826 -3.145 -1.104 1.00 82.06 170 ALA A N 1
ATOM 1322 C CA . ALA A 1 170 ? -4.602 -1.736 -0.836 1.00 82.06 170 ALA A CA 1
ATOM 1323 C C . ALA A 1 170 ? -3.648 -1.574 0.349 1.00 82.06 170 ALA A C 1
ATOM 1325 O O . ALA A 1 170 ? -3.739 -2.313 1.335 1.00 82.06 170 ALA A O 1
ATOM 1326 N N . HIS A 1 171 ? -2.798 -0.551 0.271 1.00 84.56 171 HIS A N 1
ATOM 1327 C CA . HIS A 1 171 ? -1.927 -0.171 1.369 1.00 84.56 171 HIS A CA 1
ATOM 1328 C C . HIS A 1 171 ? -2.743 0.371 2.554 1.00 84.56 171 HIS A C 1
ATOM 1330 O O . HIS A 1 171 ? -3.481 1.357 2.445 1.00 84.56 171 HIS A O 1
ATOM 1336 N N . LEU A 1 172 ? -2.594 -0.278 3.707 1.00 88.25 172 LEU A N 1
ATOM 1337 C CA . LEU A 1 172 ? -3.195 0.141 4.970 1.00 88.25 172 LEU A CA 1
ATOM 1338 C C . LEU A 1 172 ? -2.224 1.045 5.728 1.00 88.25 172 LEU A C 1
ATOM 1340 O O . LEU A 1 172 ? -1.240 0.569 6.294 1.00 88.25 172 LEU A O 1
ATOM 1344 N N . SER A 1 173 ? -2.552 2.331 5.802 1.00 91.44 173 SER A N 1
ATOM 1345 C CA . SER A 1 173 ? -1.867 3.301 6.654 1.00 91.44 173 SER A CA 1
ATOM 1346 C C . SER A 1 173 ? -2.704 3.614 7.893 1.00 91.44 173 SER A C 1
ATOM 1348 O O . SER A 1 173 ? -3.938 3.598 7.841 1.00 91.44 173 SER A O 1
ATOM 1350 N N . CYS A 1 174 ? -2.030 3.877 9.016 1.00 93.25 174 CYS A N 1
ATOM 1351 C CA . CYS A 1 174 ? -2.656 4.433 10.213 1.00 93.25 174 CYS A CA 1
ATOM 1352 C C . CYS A 1 174 ? -2.315 5.910 10.339 1.00 93.25 174 CYS A C 1
ATOM 1354 O O . CYS A 1 174 ? -1.168 6.301 10.136 1.00 93.25 174 CYS A O 1
ATOM 1356 N N . GLU A 1 175 ? -3.304 6.690 10.748 1.00 94.00 175 GLU A N 1
ATOM 1357 C CA . GLU A 1 175 ? -3.145 8.082 11.134 1.00 94.00 175 GLU A CA 1
ATOM 1358 C C . GLU A 1 17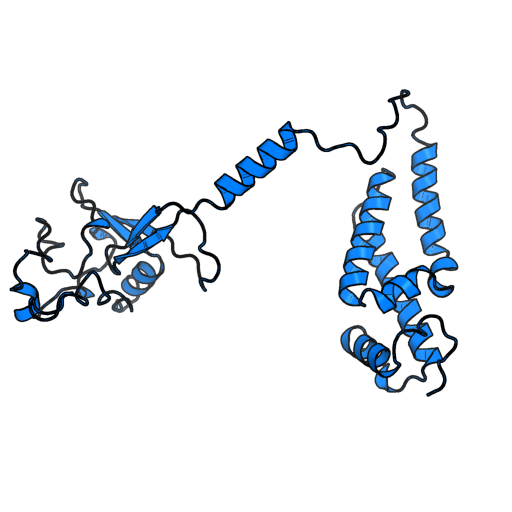5 ? -3.484 8.232 12.614 1.00 94.00 175 GLU A C 1
ATOM 1360 O O . GLU A 1 175 ? -4.409 7.587 13.118 1.00 94.00 175 GLU A O 1
ATOM 1365 N N . ARG A 1 176 ? -2.727 9.081 13.309 1.00 94.81 176 ARG A N 1
ATOM 1366 C CA . ARG A 1 176 ? -3.019 9.440 14.691 1.00 94.81 176 ARG A CA 1
ATOM 1367 C C . ARG A 1 176 ? -3.994 10.602 14.717 1.00 94.81 176 ARG A C 1
ATOM 1369 O O . ARG A 1 176 ? -3.671 11.691 14.255 1.00 94.81 176 ARG A O 1
ATOM 1376 N N . VAL A 1 177 ? -5.162 10.377 15.300 1.00 94.38 177 VAL A N 1
ATOM 1377 C CA . VAL A 1 177 ? -6.245 11.361 15.355 1.00 94.38 177 VAL A CA 1
ATOM 1378 C C . VAL A 1 177 ? -6.703 11.588 16.790 1.00 94.38 177 VAL A C 1
ATOM 1380 O O . VAL A 1 177 ? -6.580 10.711 17.643 1.00 94.38 177 VAL A O 1
ATOM 1383 N N . SER A 1 178 ? -7.225 12.781 17.065 1.00 93.56 178 SER A N 1
ATOM 1384 C CA . SER A 1 178 ? -7.873 13.079 18.344 1.00 93.56 178 SER A CA 1
ATOM 1385 C C . SER A 1 178 ? -9.205 12.340 18.447 1.00 93.56 178 SER A C 1
ATOM 1387 O O . SER A 1 178 ? -9.919 12.202 17.455 1.00 93.56 178 SER A O 1
ATOM 1389 N N . ILE A 1 179 ? -9.580 11.920 19.655 1.00 92.50 179 ILE A N 1
ATOM 1390 C CA . ILE A 1 179 ? -10.890 11.295 19.900 1.00 92.50 179 ILE A CA 1
ATOM 1391 C C . ILE A 1 179 ? -12.063 12.204 19.498 1.00 92.50 179 ILE A C 1
ATOM 1393 O O . ILE A 1 179 ? -13.113 11.713 19.104 1.00 92.50 179 ILE A O 1
ATOM 1397 N N . ASN A 1 180 ? -11.864 13.526 19.504 1.00 90.75 180 ASN A N 1
ATOM 1398 C CA . ASN A 1 180 ? -12.909 14.505 19.200 1.00 90.75 180 ASN A CA 1
ATOM 1399 C C . ASN A 1 180 ? -13.227 14.623 17.702 1.00 90.75 180 ASN A C 1
ATOM 1401 O O . ASN A 1 180 ? -14.234 15.225 17.336 1.00 90.75 180 ASN A O 1
ATOM 1405 N N . THR A 1 181 ? -12.364 14.112 16.818 1.00 90.56 181 THR A N 1
ATOM 1406 C CA . THR A 1 181 ? -12.543 14.247 15.363 1.00 90.56 181 THR A CA 1
ATOM 1407 C C . THR A 1 181 ? -13.256 13.054 14.732 1.00 90.56 181 THR A C 1
ATOM 1409 O O . THR A 1 181 ? -13.568 13.091 13.542 1.00 90.56 181 THR A O 1
ATOM 1412 N N . VAL A 1 182 ? -13.520 11.994 15.502 1.00 89.81 182 VAL A N 1
ATOM 1413 C CA . VAL A 1 182 ? -14.087 10.737 15.003 1.00 89.81 182 VAL A CA 1
ATOM 1414 C C . VAL A 1 182 ? -15.302 10.342 15.833 1.00 89.81 182 VAL A C 1
ATOM 1416 O O . VAL A 1 182 ? -15.269 10.360 17.058 1.00 89.81 182 VAL A O 1
ATOM 1419 N N . VAL A 1 183 ? -16.381 9.925 15.167 1.00 90.56 183 VAL A N 1
ATOM 1420 C CA . VAL A 1 183 ? -17.573 9.401 15.845 1.00 90.56 183 VAL A CA 1
ATOM 1421 C C . VAL A 1 183 ? -17.321 7.949 16.249 1.00 90.56 183 VAL A C 1
ATOM 1423 O O . VAL A 1 183 ? -17.422 7.040 15.425 1.00 90.56 183 VAL A O 1
ATOM 1426 N N . LEU A 1 184 ? -16.973 7.733 17.518 1.00 91.38 184 LEU A N 1
ATOM 1427 C CA . LEU A 1 184 ? -16.644 6.408 18.058 1.00 91.38 184 LEU A CA 1
ATOM 1428 C C . LEU A 1 184 ? -17.838 5.680 18.687 1.00 91.38 184 LEU A C 1
ATOM 1430 O O . LEU A 1 184 ? -17.740 4.487 18.950 1.00 91.38 184 LEU A O 1
ATOM 1434 N N . GLU A 1 185 ? -18.970 6.359 18.875 1.00 91.75 185 GLU A N 1
ATOM 1435 C CA . GLU A 1 185 ? -20.135 5.836 19.604 1.00 91.75 185 GLU A CA 1
ATOM 1436 C C . GLU A 1 185 ? -20.677 4.515 19.036 1.00 91.75 185 GLU A C 1
ATOM 1438 O O . GLU A 1 185 ? -21.111 3.639 19.773 1.00 91.75 185 GLU A O 1
ATOM 1443 N N . ILE A 1 186 ? -20.561 4.310 17.720 1.00 92.25 186 ILE A N 1
ATOM 1444 C CA . ILE A 1 186 ? -20.950 3.057 17.053 1.00 92.25 186 ILE A CA 1
ATOM 1445 C C . ILE A 1 186 ? -20.134 1.829 17.508 1.00 92.25 186 ILE A C 1
ATOM 1447 O O . ILE A 1 186 ? -20.495 0.698 17.193 1.00 92.25 186 ILE A O 1
ATOM 1451 N N . LEU A 1 187 ? -19.013 2.042 18.200 1.00 91.88 187 LEU A N 1
ATOM 1452 C CA . LEU A 1 187 ? -18.145 0.999 18.749 1.00 91.88 187 LEU A CA 1
ATOM 1453 C C . LEU A 1 187 ? -18.482 0.655 20.206 1.00 91.88 187 LEU A C 1
ATOM 1455 O O . LEU A 1 187 ? -17.78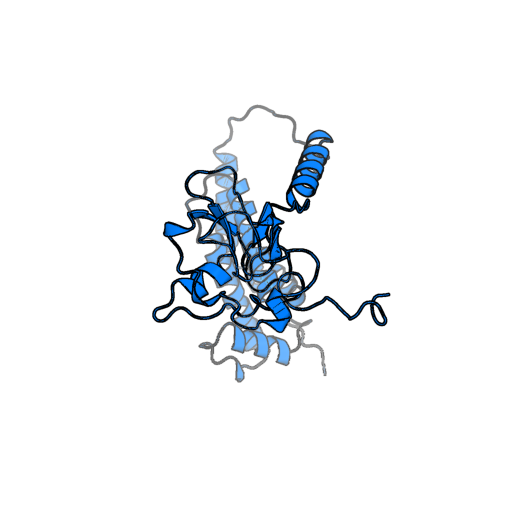4 -0.176 20.791 1.00 91.88 187 LEU A O 1
ATOM 1459 N N . ARG A 1 188 ? -19.492 1.294 20.806 1.00 92.12 188 ARG A N 1
ATOM 1460 C CA . ARG A 1 188 ? -19.886 1.030 22.189 1.00 92.12 188 ARG A CA 1
ATOM 1461 C C . ARG A 1 188 ? -20.425 -0.387 22.338 1.00 92.12 188 ARG A C 1
ATOM 1463 O O . ARG A 1 188 ? -21.163 -0.892 21.493 1.00 92.12 188 ARG A O 1
ATOM 1470 N N . ILE A 1 189 ? -19.999 -1.042 23.410 1.00 88.94 189 ILE A N 1
ATOM 1471 C CA . ILE A 1 189 ? -20.461 -2.371 23.784 1.00 88.94 189 ILE A CA 1
ATOM 1472 C C . ILE A 1 189 ? -21.565 -2.202 24.818 1.00 88.94 189 ILE A C 1
ATOM 1474 O O . ILE A 1 189 ? -21.302 -1.766 25.933 1.00 88.94 189 ILE A O 1
ATOM 1478 N N . ASP A 1 190 ? -22.777 -2.611 24.456 1.00 88.12 190 ASP A N 1
ATOM 1479 C CA . ASP A 1 190 ? -23.928 -2.596 25.366 1.00 88.12 190 ASP A CA 1
ATOM 1480 C C . ASP A 1 190 ? -24.168 -3.958 26.040 1.00 88.12 190 ASP A C 1
ATOM 1482 O O . ASP A 1 190 ? -24.970 -4.067 26.965 1.00 88.12 190 ASP A O 1
ATOM 1486 N N . ASP A 1 191 ? -23.494 -5.018 25.578 1.00 84.06 191 ASP A N 1
ATOM 1487 C CA . ASP A 1 191 ? -23.684 -6.373 26.096 1.00 84.06 191 ASP A CA 1
ATOM 1488 C C . ASP A 1 191 ? -23.019 -6.533 27.482 1.00 84.06 191 ASP A C 1
ATOM 1490 O O . ASP A 1 191 ? -21.782 -6.547 27.578 1.00 84.06 191 ASP A O 1
ATOM 1494 N N . PRO A 1 192 ? -23.804 -6.724 28.562 1.00 83.56 192 PRO A N 1
ATOM 1495 C CA . PRO A 1 192 ? -23.270 -6.844 29.914 1.00 83.56 192 PRO A CA 1
ATOM 1496 C C . PRO A 1 192 ? -22.404 -8.095 30.096 1.00 83.56 192 PRO A C 1
ATOM 1498 O O . PRO A 1 192 ? -21.499 -8.092 30.926 1.00 83.56 192 PRO A O 1
ATOM 1501 N N . PHE A 1 193 ? -22.626 -9.164 29.324 1.00 81.38 193 PHE A N 1
ATOM 1502 C CA . PHE A 1 193 ? -21.795 -10.365 29.392 1.00 81.38 193 PHE A CA 1
ATOM 1503 C C . PHE A 1 193 ? -20.380 -10.102 28.868 1.00 81.38 193 PHE A C 1
ATOM 1505 O O . PHE A 1 193 ? -19.414 -10.677 29.368 1.00 81.38 193 PHE A O 1
ATOM 1512 N N . ILE A 1 194 ? -20.241 -9.228 27.868 1.00 80.25 194 ILE A N 1
ATOM 1513 C CA . ILE A 1 194 ? -18.939 -8.833 27.320 1.00 80.25 194 ILE A CA 1
ATOM 1514 C C . ILE A 1 194 ? -18.233 -7.851 28.261 1.00 80.25 194 ILE A C 1
ATOM 1516 O O . ILE A 1 194 ? -17.029 -7.987 28.479 1.00 80.25 194 ILE A O 1
ATOM 1520 N N . LEU A 1 195 ? -18.975 -6.909 28.848 1.00 82.44 195 LEU A N 1
ATOM 1521 C CA . LEU A 1 195 ? -18.436 -5.922 29.787 1.00 82.44 195 LEU A CA 1
ATOM 1522 C C . LEU A 1 195 ? -17.980 -6.542 31.116 1.00 82.44 195 LEU A C 1
ATOM 1524 O O . LEU A 1 195 ? -16.947 -6.146 31.645 1.00 82.44 195 LEU A O 1
ATOM 1528 N N . ASN A 1 196 ? -18.698 -7.548 31.624 1.00 80.19 196 ASN A N 1
ATOM 1529 C CA . ASN A 1 196 ? -18.385 -8.220 32.893 1.00 80.19 196 ASN A CA 1
ATOM 1530 C C . ASN A 1 196 ? -17.246 -9.251 32.790 1.00 80.19 196 ASN A C 1
ATOM 1532 O O . ASN A 1 196 ? -16.997 -9.991 33.744 1.00 80.19 196 ASN A O 1
ATOM 1536 N N . ARG A 1 197 ? -16.564 -9.348 31.642 1.00 77.44 197 ARG A N 1
ATOM 1537 C CA . ARG A 1 197 ? -15.431 -10.266 31.487 1.00 77.44 197 ARG A CA 1
ATOM 1538 C C . ARG A 1 197 ? -14.283 -9.856 32.422 1.00 77.44 197 ARG A C 1
ATOM 1540 O O . ARG A 1 197 ? -13.954 -8.670 32.493 1.00 77.44 197 ARG A O 1
ATOM 1547 N N . PRO A 1 198 ? -13.641 -10.816 33.111 1.00 73.69 198 PRO A N 1
ATOM 1548 C CA . PRO A 1 198 ? -12.486 -10.519 33.952 1.00 73.69 198 PRO A CA 1
ATOM 1549 C C . PRO A 1 198 ? -11.348 -9.956 33.090 1.00 73.69 198 PRO A C 1
ATOM 1551 O O . PRO A 1 198 ? -11.090 -10.480 32.012 1.00 73.69 198 PRO A O 1
ATOM 1554 N N . GLY A 1 199 ? -10.672 -8.901 33.557 1.00 72.75 199 GLY A N 1
ATOM 1555 C CA . GLY A 1 199 ? -9.528 -8.294 32.856 1.00 72.75 199 GLY A CA 1
ATOM 1556 C C . GLY A 1 199 ? -9.706 -6.838 32.413 1.00 72.75 199 GLY A C 1
ATOM 1557 O O . GLY A 1 199 ? -8.786 -6.284 31.814 1.00 72.75 199 GLY A O 1
ATOM 1558 N N . GLU A 1 200 ? -10.854 -6.210 32.708 1.00 74.19 200 GLU A N 1
ATOM 1559 C CA . GLU A 1 200 ? -11.102 -4.773 32.476 1.00 74.19 200 GLU A CA 1
ATOM 1560 C C . GLU A 1 200 ? -10.775 -4.320 31.036 1.00 74.19 200 GLU A C 1
ATOM 1562 O O . GLU A 1 200 ? -10.233 -3.242 30.784 1.00 74.19 200 GLU A O 1
ATOM 1567 N N . HIS A 1 201 ? -11.079 -5.169 30.051 1.00 79.81 201 HIS A N 1
ATOM 1568 C CA . HIS A 1 201 ? -10.610 -5.002 28.671 1.00 79.81 201 HIS A CA 1
ATOM 1569 C C . HIS A 1 201 ? -11.087 -3.712 27.995 1.00 79.81 201 HIS A C 1
ATOM 1571 O O . HIS A 1 201 ? -10.359 -3.161 27.171 1.00 79.81 201 HIS A O 1
ATOM 1577 N N . PHE A 1 202 ? -12.266 -3.224 28.385 1.00 87.19 202 PHE A N 1
ATOM 1578 C CA . PHE A 1 202 ? -12.901 -2.017 27.849 1.00 87.19 202 PHE A CA 1
ATOM 1579 C C . PHE A 1 202 ? -12.834 -0.828 28.816 1.00 87.19 202 PHE A C 1
ATOM 1581 O O . PHE A 1 202 ? -13.552 0.148 28.630 1.00 87.19 202 PHE A O 1
ATOM 1588 N N . ASN A 1 203 ? -12.004 -0.918 29.858 1.00 89.12 203 ASN A N 1
ATOM 1589 C CA . ASN A 1 203 ? -11.682 0.197 30.739 1.00 89.12 203 ASN A CA 1
ATOM 1590 C C . ASN A 1 203 ? -10.290 0.726 30.366 1.00 89.12 203 ASN A C 1
ATOM 1592 O O . ASN A 1 203 ? -9.289 0.007 30.451 1.00 89.12 203 ASN A O 1
ATOM 1596 N N . PHE A 1 204 ? -10.238 1.974 29.922 1.00 89.31 204 PHE A N 1
ATOM 1597 C CA . PHE A 1 204 ? -9.033 2.683 29.509 1.00 89.31 204 PHE A CA 1
ATOM 1598 C C . PHE A 1 204 ? -8.721 3.866 30.435 1.00 89.31 204 PHE A C 1
ATOM 1600 O O . PHE A 1 204 ? -7.718 4.545 30.224 1.00 89.31 204 PHE A O 1
ATOM 1607 N N . GLY A 1 205 ? -9.540 4.111 31.462 1.00 87.00 205 GLY A N 1
ATOM 1608 C CA . GLY A 1 205 ? -9.371 5.229 32.389 1.00 87.00 205 GLY A CA 1
ATOM 1609 C C . GLY A 1 205 ? -9.747 6.583 31.785 1.00 87.00 205 GLY A C 1
ATOM 1610 O O . GLY A 1 205 ? -9.283 7.612 32.276 1.00 87.00 205 GLY A O 1
ATOM 1611 N N . HIS A 1 206 ? -10.555 6.595 30.719 1.00 89.31 206 HIS A N 1
ATOM 1612 C CA . HIS A 1 206 ? -11.076 7.820 30.117 1.00 89.31 206 HIS A CA 1
ATOM 1613 C C . HIS A 1 206 ? -12.556 7.639 29.751 1.00 89.31 206 HIS A C 1
ATOM 1615 O O . HIS A 1 206 ? -12.864 6.777 28.927 1.00 89.31 206 HIS A O 1
ATOM 1621 N N . PRO A 1 207 ? -13.471 8.486 30.257 1.00 88.81 207 PRO A N 1
ATOM 1622 C CA . PRO A 1 207 ? -14.916 8.253 30.159 1.00 88.81 207 PRO A CA 1
ATOM 1623 C C . PRO A 1 207 ? -15.427 8.161 28.715 1.00 88.81 207 PRO A C 1
ATOM 1625 O O . PRO A 1 207 ? -16.313 7.363 28.426 1.00 88.81 207 PRO A O 1
ATOM 1628 N N . ASP A 1 208 ? -14.834 8.925 27.793 1.00 89.81 208 ASP A N 1
ATOM 1629 C CA . ASP A 1 208 ? -15.226 8.901 26.375 1.00 89.81 208 ASP A CA 1
ATOM 1630 C C . ASP A 1 208 ? -14.722 7.663 25.613 1.00 89.81 208 ASP A C 1
ATOM 1632 O O . ASP A 1 208 ? -15.159 7.404 24.493 1.00 89.81 208 ASP A O 1
ATOM 1636 N N . LEU A 1 209 ? -13.784 6.910 26.194 1.00 91.19 209 LEU A N 1
ATOM 1637 C CA . LEU A 1 209 ? -13.215 5.695 25.606 1.00 91.19 209 LEU A CA 1
ATOM 1638 C C . LEU A 1 209 ? -13.709 4.427 26.301 1.00 91.19 209 LEU A C 1
ATOM 1640 O O . LEU A 1 209 ? -13.746 3.362 25.681 1.00 91.19 209 LEU A O 1
ATOM 1644 N N . ASP A 1 210 ? -14.082 4.533 27.573 1.00 90.94 210 ASP A N 1
ATOM 1645 C CA . ASP A 1 210 ? -14.540 3.410 28.374 1.00 90.94 210 ASP A CA 1
ATOM 1646 C C . ASP A 1 210 ? -15.837 2.812 27.797 1.00 90.94 210 ASP A C 1
ATOM 1648 O O . ASP A 1 210 ? -16.779 3.508 27.399 1.00 90.94 210 ASP A O 1
ATOM 1652 N N . GLY A 1 211 ? -15.869 1.481 27.718 1.00 88.81 211 GLY A N 1
ATOM 1653 C CA . GLY A 1 211 ? -16.957 0.709 27.114 1.00 88.81 211 GLY A CA 1
ATOM 1654 C C . GLY A 1 211 ? -16.909 0.618 25.585 1.00 88.81 211 GLY A C 1
ATOM 1655 O O . GLY A 1 211 ? -17.787 -0.011 24.993 1.00 88.81 211 GLY A O 1
ATOM 1656 N N . LEU A 1 212 ? -15.906 1.206 24.924 1.00 91.56 212 LEU A N 1
ATOM 1657 C CA . LEU A 1 212 ? -15.726 1.073 23.477 1.00 91.56 212 LEU A CA 1
ATOM 1658 C C . LEU A 1 212 ? -14.883 -0.157 23.115 1.00 91.56 212 LEU A C 1
ATOM 1660 O O . LEU A 1 212 ? -13.896 -0.482 23.775 1.00 91.56 212 LEU A O 1
ATOM 1664 N N . ALA A 1 213 ? -15.229 -0.804 22.001 1.00 90.81 213 ALA A N 1
ATOM 1665 C CA . ALA A 1 213 ? -14.501 -1.933 21.423 1.00 90.81 213 ALA A CA 1
ATOM 1666 C C . ALA A 1 213 ? -13.169 -1.506 20.763 1.00 90.81 213 ALA A C 1
ATOM 1668 O O . ALA A 1 213 ? -13.016 -1.573 19.540 1.00 90.81 213 ALA A O 1
ATOM 1669 N N . LEU A 1 214 ? -12.210 -1.040 21.569 1.00 91.25 214 LEU A N 1
ATOM 1670 C CA . LEU A 1 214 ? -10.920 -0.508 21.124 1.00 91.25 214 LEU A CA 1
ATOM 1671 C C . LEU A 1 214 ? -9.734 -1.367 21.582 1.00 91.25 214 LEU A C 1
ATOM 1673 O O . LEU A 1 214 ? -9.741 -1.976 22.649 1.00 91.25 214 LEU A O 1
ATOM 1677 N N . HIS A 1 215 ? -8.669 -1.357 20.783 1.00 91.25 215 HIS A N 1
ATOM 1678 C CA . HIS A 1 215 ? -7.416 -2.042 21.064 1.00 91.25 215 HIS A CA 1
ATOM 1679 C C . HIS A 1 215 ? -6.439 -1.124 21.801 1.00 91.25 215 HIS A C 1
ATOM 1681 O O . HIS A 1 215 ? -6.040 -0.085 21.270 1.00 91.25 215 HIS A O 1
ATOM 1687 N N . ARG A 1 216 ? -5.954 -1.556 22.972 1.00 89.44 216 ARG A N 1
ATOM 1688 C CA . ARG A 1 216 ? -5.061 -0.760 23.836 1.00 89.44 216 ARG A CA 1
ATOM 1689 C C . ARG A 1 216 ? -3.787 -0.272 23.145 1.00 89.44 216 ARG A C 1
ATOM 1691 O O . ARG A 1 216 ? -3.371 0.854 23.377 1.00 89.44 216 ARG A O 1
ATOM 1698 N N . SER A 1 217 ? -3.175 -1.079 22.276 1.00 90.38 217 SER A N 1
ATOM 1699 C CA . SER A 1 217 ? -1.912 -0.695 21.618 1.00 90.38 217 SER A CA 1
ATOM 1700 C C . SER A 1 217 ? -2.049 0.426 20.580 1.00 90.38 217 SER A C 1
ATOM 1702 O O . SER A 1 217 ? -1.033 0.909 20.090 1.00 90.38 217 SER A O 1
ATOM 1704 N N . GLY A 1 218 ? -3.278 0.802 20.210 1.00 92.06 218 GLY A N 1
ATOM 1705 C CA . GLY A 1 218 ? -3.555 1.947 19.344 1.00 92.06 218 GLY A CA 1
ATOM 1706 C C . GLY A 1 218 ? -4.034 3.185 20.105 1.00 92.06 218 GLY A C 1
ATOM 1707 O O . GLY A 1 218 ? -4.408 4.160 19.459 1.00 92.06 218 GLY A O 1
ATOM 1708 N N . LEU A 1 219 ? -4.077 3.148 21.443 1.00 93.56 219 LEU A N 1
ATOM 1709 C CA . LEU A 1 219 ? -4.532 4.255 22.285 1.00 93.56 219 LEU A CA 1
ATOM 1710 C C . LEU A 1 219 ? -3.346 5.026 22.863 1.00 93.56 219 LEU A C 1
ATOM 1712 O O . LEU A 1 219 ? -2.409 4.445 23.406 1.00 93.56 219 LEU A O 1
ATOM 1716 N N . HIS A 1 220 ? -3.437 6.351 22.814 1.00 94.12 220 HIS A N 1
ATOM 1717 C CA . HIS A 1 220 ? -2.438 7.281 23.335 1.00 94.12 220 HIS A CA 1
ATOM 1718 C C . HIS A 1 220 ? -3.092 8.173 24.389 1.00 94.12 220 HIS A C 1
ATOM 1720 O O . HIS A 1 220 ? -3.521 9.292 24.111 1.00 94.12 220 HIS A O 1
ATOM 1726 N N . LEU A 1 221 ? -3.186 7.644 25.611 1.00 91.81 221 LEU A N 1
ATOM 1727 C CA . LEU A 1 221 ? -3.886 8.274 26.740 1.00 91.81 221 LEU A CA 1
ATOM 1728 C C . LEU A 1 221 ? -3.080 9.389 27.425 1.00 91.81 221 LEU A C 1
ATOM 1730 O O . LEU A 1 221 ? -3.641 10.192 28.158 1.00 91.81 221 LEU A O 1
ATOM 1734 N N . ALA A 1 222 ? -1.765 9.449 27.193 1.00 88.38 222 ALA A N 1
ATOM 1735 C CA . ALA A 1 222 ? -0.907 10.495 27.752 1.00 88.38 222 ALA A CA 1
ATOM 1736 C C . ALA A 1 222 ? -1.118 11.871 27.087 1.00 88.38 222 ALA A C 1
ATOM 1738 O O . ALA A 1 222 ? -0.677 12.887 27.620 1.00 88.38 222 ALA A O 1
ATOM 1739 N N . ALA A 1 223 ? -1.759 11.910 25.915 1.00 80.88 223 ALA A N 1
ATOM 1740 C CA . ALA A 1 223 ? -2.088 13.145 25.214 1.00 80.88 223 ALA A CA 1
ATOM 1741 C C . ALA A 1 223 ? -3.388 13.761 25.761 1.00 80.88 223 ALA A C 1
ATOM 1743 O O . ALA A 1 223 ? -4.301 13.043 26.158 1.00 80.88 223 ALA A O 1
ATOM 1744 N N . SER A 1 224 ? -3.488 15.095 25.739 1.00 84.44 224 SER A N 1
ATOM 1745 C CA . SER A 1 224 ? -4.716 15.828 26.068 1.00 84.44 224 SER A CA 1
ATOM 1746 C C . SER A 1 224 ? -5.117 16.729 2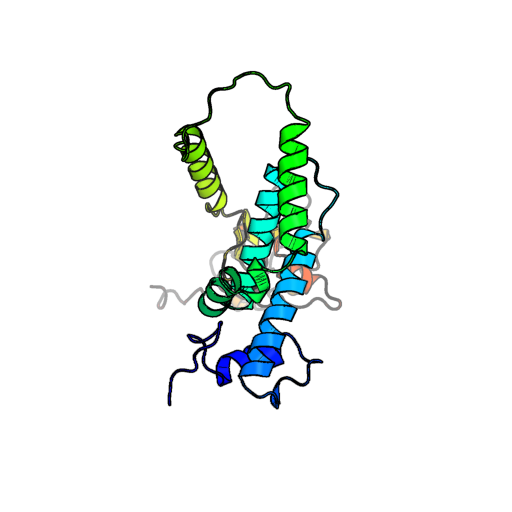4.889 1.00 84.44 224 SER A C 1
ATOM 1748 O O . SER A 1 224 ? -4.381 17.673 24.587 1.00 84.44 224 SER A O 1
ATOM 1750 N N . PRO A 1 225 ? -6.237 16.455 24.190 1.00 86.25 225 PRO A N 1
ATOM 1751 C CA . PRO A 1 225 ? -7.123 15.297 24.361 1.00 86.25 225 PRO A CA 1
ATOM 1752 C C . PRO A 1 225 ? -6.439 13.970 23.965 1.00 86.25 225 PRO A C 1
ATOM 1754 O O . PRO A 1 225 ? -5.473 13.998 23.192 1.00 86.25 225 PRO A O 1
ATOM 1757 N N . PRO A 1 226 ? -6.941 12.814 24.445 1.00 93.12 226 PRO A N 1
ATOM 1758 C CA . PRO A 1 226 ? -6.432 11.508 24.044 1.00 93.12 226 PRO A CA 1
ATOM 1759 C C . PRO A 1 226 ? -6.439 11.329 22.528 1.00 93.12 226 PRO A C 1
ATOM 1761 O O . PRO A 1 226 ? -7.286 11.872 21.809 1.00 93.12 226 PRO A O 1
ATOM 1764 N N . GLN A 1 227 ? -5.489 10.538 22.041 1.00 95.94 227 GLN A N 1
ATOM 1765 C CA . GLN A 1 227 ? -5.349 10.249 20.619 1.00 95.94 227 GLN A CA 1
ATOM 1766 C C . GLN A 1 227 ? -5.457 8.752 20.353 1.00 95.94 227 GLN A C 1
ATOM 1768 O O . GLN A 1 227 ? -5.125 7.926 21.204 1.00 95.94 227 GLN A O 1
ATOM 1773 N N . ILE A 1 228 ? -5.903 8.403 19.151 1.00 94.88 228 ILE A N 1
ATOM 1774 C CA . ILE A 1 228 ? -6.011 7.023 18.687 1.00 94.88 228 ILE A CA 1
ATOM 1775 C C . ILE A 1 228 ? -5.346 6.878 17.322 1.00 94.88 228 ILE A C 1
ATOM 1777 O O . ILE A 1 228 ? -5.456 7.758 16.470 1.00 94.88 228 ILE A O 1
ATOM 1781 N N . ASP A 1 229 ? -4.682 5.751 17.099 1.00 95.75 229 ASP A N 1
ATOM 1782 C CA . ASP A 1 229 ? -4.207 5.375 15.773 1.00 95.75 229 ASP A CA 1
ATOM 1783 C C . ASP A 1 229 ? -5.340 4.647 15.033 1.00 95.75 229 ASP A C 1
ATOM 1785 O O . ASP A 1 229 ? -5.806 3.580 15.451 1.00 95.75 229 ASP A O 1
ATOM 1789 N N . ILE A 1 230 ? -5.802 5.204 13.914 1.00 95.06 230 ILE A N 1
ATOM 1790 C CA . ILE A 1 230 ? -6.889 4.645 13.107 1.00 95.06 230 ILE A CA 1
ATOM 1791 C C . ILE A 1 230 ? -6.414 4.357 11.685 1.00 95.06 230 ILE A C 1
ATOM 1793 O O . ILE A 1 230 ? -5.773 5.194 11.055 1.00 95.06 230 ILE A O 1
ATOM 1797 N N . CYS A 1 231 ? -6.722 3.168 11.154 1.00 93.88 231 CYS A N 1
ATOM 1798 C CA . CYS A 1 231 ? -6.402 2.881 9.761 1.00 93.88 231 CYS A CA 1
ATOM 1799 C C . CYS A 1 231 ? -7.383 3.571 8.809 1.00 93.88 231 CYS A C 1
ATOM 1801 O O . CYS A 1 231 ? -8.566 3.726 9.128 1.00 93.88 231 CYS A O 1
ATOM 1803 N N . ASN A 1 232 ? -6.902 3.918 7.618 1.00 93.00 232 ASN A N 1
ATOM 1804 C CA . ASN A 1 232 ? -7.676 4.563 6.555 1.00 93.00 232 ASN A CA 1
ATOM 1805 C C . ASN A 1 232 ? -9.033 3.880 6.262 1.00 93.00 232 ASN A C 1
ATOM 1807 O O . ASN A 1 232 ? -10.037 4.568 6.086 1.00 93.00 232 ASN A O 1
ATOM 1811 N N . GLU A 1 233 ? -9.120 2.546 6.279 1.00 92.88 233 GLU A N 1
ATOM 1812 C CA . GLU A 1 233 ? -10.386 1.813 6.094 1.00 92.88 233 GLU A CA 1
ATOM 1813 C C . GLU A 1 233 ? -11.392 2.021 7.241 1.00 92.88 233 GLU A C 1
ATOM 1815 O O . GLU A 1 233 ? -12.600 2.151 7.003 1.00 92.88 233 GLU A O 1
ATOM 1820 N N . CYS A 1 234 ? -10.914 2.031 8.491 1.00 93.44 234 CYS A N 1
ATOM 1821 C CA . CYS A 1 234 ? -11.769 2.255 9.659 1.00 93.44 234 CYS A CA 1
ATOM 1822 C C . CYS A 1 234 ? -12.215 3.714 9.711 1.00 93.44 234 CYS A C 1
ATOM 1824 O O . CYS A 1 234 ? -13.409 3.967 9.857 1.00 93.44 234 CYS A O 1
ATOM 1826 N N . ALA A 1 235 ? -11.289 4.652 9.495 1.00 93.62 235 ALA A N 1
ATOM 1827 C CA . ALA A 1 235 ? -11.587 6.079 9.410 1.00 93.62 235 ALA A CA 1
ATOM 1828 C C . ALA A 1 235 ? -12.650 6.355 8.337 1.00 93.62 235 ALA A C 1
ATOM 1830 O O . ALA A 1 235 ? -13.692 6.934 8.635 1.00 93.62 235 ALA A O 1
ATOM 1831 N N . SER A 1 236 ? -12.463 5.809 7.131 1.00 93.12 236 SER A N 1
ATOM 1832 C CA . SER A 1 236 ? -13.422 5.935 6.023 1.00 93.12 236 SER A CA 1
ATOM 1833 C C . SER A 1 236 ? -14.799 5.340 6.329 1.00 93.12 236 SER A C 1
ATOM 1835 O O . SER A 1 236 ? -15.787 5.715 5.705 1.00 93.12 236 SER A O 1
ATOM 1837 N N . SER A 1 237 ? -14.892 4.365 7.236 1.00 93.38 237 SER A N 1
ATOM 1838 C CA . SER A 1 237 ? -16.172 3.759 7.624 1.00 93.38 237 SER A CA 1
ATOM 1839 C C . SER A 1 237 ? -16.891 4.584 8.692 1.00 93.38 237 SER A C 1
ATOM 1841 O O . SER A 1 237 ? -18.102 4.782 8.586 1.00 93.38 237 SER A O 1
ATOM 1843 N N . LEU A 1 238 ? -16.143 5.110 9.665 1.00 92.56 238 LEU A N 1
ATOM 1844 C CA . LEU A 1 238 ? -16.668 5.950 10.745 1.00 92.56 238 LEU A CA 1
ATOM 1845 C C . LEU A 1 238 ? -17.067 7.353 10.267 1.00 92.56 238 LEU A C 1
ATOM 1847 O O . LEU A 1 238 ? -18.012 7.923 10.795 1.00 92.56 238 LEU A O 1
ATOM 1851 N N . GLN A 1 239 ? -16.406 7.884 9.236 1.00 92.44 239 GLN A N 1
ATOM 1852 C CA . GLN A 1 239 ? -16.721 9.192 8.642 1.00 92.44 239 GLN A CA 1
ATOM 1853 C C . GLN A 1 239 ? -17.937 9.181 7.696 1.00 92.44 239 GLN A C 1
ATOM 1855 O O . GLN A 1 239 ? -18.310 10.223 7.161 1.00 92.44 239 GLN A O 1
ATOM 1860 N N . LYS A 1 240 ? -18.565 8.023 7.444 1.00 92.69 240 LYS A N 1
ATOM 1861 C CA . LYS A 1 240 ? -19.799 7.961 6.640 1.00 92.69 240 LYS A CA 1
ATOM 1862 C C . LYS A 1 240 ? -20.959 8.622 7.388 1.00 92.69 240 LYS A C 1
ATOM 1864 O O . LYS A 1 240 ? -20.978 8.643 8.611 1.00 92.69 240 LYS A O 1
ATOM 1869 N N . CYS A 1 241 ? -21.961 9.091 6.645 1.00 88.69 241 CYS A N 1
ATOM 1870 C CA . CYS A 1 241 ? -23.216 9.605 7.197 1.00 88.69 241 CYS A CA 1
ATOM 1871 C C . CYS A 1 241 ? -24.390 8.729 6.715 1.00 88.69 241 CYS A C 1
ATOM 1873 O O . CYS A 1 241 ? -24.739 8.806 5.535 1.00 88.69 241 CYS A O 1
ATOM 1875 N N . PRO A 1 242 ? -24.998 7.886 7.575 1.00 88.44 242 PRO A N 1
ATOM 1876 C CA . PRO A 1 242 ? -24.630 7.636 8.973 1.00 88.44 242 PRO A CA 1
ATOM 1877 C C . PRO A 1 242 ? -23.312 6.842 9.111 1.00 88.44 242 PRO A C 1
ATOM 1879 O O . PRO A 1 242 ? -22.941 6.124 8.168 1.00 88.44 242 PRO A O 1
ATOM 1882 N N . PRO A 1 243 ? -22.618 6.938 10.266 1.00 91.50 243 PRO A N 1
ATOM 1883 C CA . PRO A 1 243 ? -21.415 6.157 10.541 1.00 91.50 243 PRO A CA 1
ATOM 1884 C C . PRO A 1 243 ? -21.682 4.665 10.373 1.00 91.50 243 PRO A C 1
ATOM 1886 O O . PRO A 1 243 ? -22.755 4.172 10.725 1.00 91.50 243 PRO A O 1
ATOM 1889 N N . LYS A 1 244 ? -20.716 3.929 9.816 1.00 93.75 244 LYS A N 1
ATOM 1890 C CA . LYS A 1 244 ? -20.830 2.477 9.631 1.00 93.75 244 LYS A CA 1
ATOM 1891 C C . LYS A 1 244 ? -19.795 1.751 10.469 1.00 93.75 244 LYS A C 1
ATOM 1893 O O . LYS A 1 244 ? -18.624 2.126 10.466 1.00 93.75 244 LYS A O 1
ATOM 1898 N N . LEU A 1 245 ? -20.227 0.665 11.110 1.00 91.44 245 LEU A N 1
ATOM 1899 C CA . LEU A 1 245 ? -19.343 -0.203 11.875 1.00 91.44 245 LEU A CA 1
ATOM 1900 C C . LEU A 1 245 ? -18.253 -0.766 10.943 1.00 91.44 245 LEU A C 1
ATOM 1902 O O . LEU A 1 245 ? -18.586 -1.418 9.945 1.00 91.44 245 LEU A O 1
ATOM 1906 N N . PRO A 1 246 ? -16.960 -0.525 11.222 1.00 92.38 246 PRO A N 1
ATOM 1907 C CA . PRO A 1 246 ? -15.887 -1.072 10.404 1.00 92.38 246 PRO A CA 1
ATOM 1908 C C . PRO A 1 246 ? -15.921 -2.603 10.400 1.00 92.38 246 PRO A C 1
ATOM 1910 O O . PRO A 1 246 ? -16.120 -3.236 11.436 1.00 92.38 246 PRO A O 1
ATOM 1913 N N . ARG A 1 247 ? -15.673 -3.217 9.235 1.00 87.44 247 ARG A N 1
ATOM 1914 C CA . ARG A 1 247 ? -15.835 -4.672 9.016 1.00 87.44 247 ARG A CA 1
ATOM 1915 C C . ARG A 1 247 ? -15.089 -5.541 10.034 1.00 87.44 247 ARG A C 1
ATOM 1917 O O . ARG A 1 247 ? -15.531 -6.639 10.350 1.00 87.44 247 ARG A O 1
ATOM 1924 N N . LEU A 1 248 ? -13.938 -5.063 10.497 1.00 87.31 248 LEU A N 1
ATOM 1925 C CA . LEU A 1 248 ? -13.044 -5.779 11.404 1.00 87.31 248 LEU A CA 1
ATOM 1926 C C . LEU A 1 248 ? -13.045 -5.198 12.825 1.00 87.31 248 LEU A C 1
ATOM 1928 O O . LEU A 1 248 ? -12.177 -5.554 13.611 1.00 87.31 248 LEU A O 1
ATOM 1932 N N . ALA A 1 249 ? -14.005 -4.335 13.174 1.00 85.25 249 ALA A N 1
ATOM 1933 C CA . ALA A 1 249 ? -14.085 -3.772 14.522 1.00 85.25 249 ALA A CA 1
ATOM 1934 C C . ALA A 1 249 ? -14.299 -4.846 15.603 1.00 85.25 249 ALA A C 1
ATOM 1936 O O . ALA A 1 249 ? -13.781 -4.751 16.709 1.00 85.25 249 ALA A O 1
ATOM 1937 N N . LEU A 1 250 ? -15.008 -5.917 15.237 1.00 79.94 250 LEU A N 1
ATOM 1938 C CA . LEU A 1 250 ? -15.297 -7.067 16.095 1.00 79.94 250 LEU A CA 1
ATOM 1939 C C . LEU A 1 250 ? -14.330 -8.243 15.862 1.00 79.94 250 LEU A C 1
ATOM 1941 O O . LEU A 1 250 ? -14.647 -9.377 16.219 1.00 79.94 250 LEU A O 1
ATOM 1945 N N . ALA A 1 251 ? -13.198 -8.020 15.188 1.00 71.38 251 ALA A N 1
ATOM 1946 C CA . ALA A 1 251 ? -12.238 -9.078 14.881 1.00 71.38 251 ALA A CA 1
ATOM 1947 C C . ALA A 1 251 ? -11.449 -9.531 16.125 1.00 71.38 251 ALA A C 1
ATOM 1949 O O . ALA A 1 251 ? -11.615 -9.002 17.232 1.00 71.38 251 ALA A O 1
ATOM 1950 N N . ASN A 1 252 ? -10.605 -10.550 15.934 1.00 58.72 252 ASN A N 1
ATOM 1951 C CA . ASN A 1 252 ? -9.764 -11.075 17.002 1.00 58.72 252 ASN A CA 1
ATOM 1952 C C . ASN A 1 252 ? -8.822 -9.992 17.541 1.00 58.72 252 ASN A C 1
ATOM 1954 O O . ASN A 1 252 ? -8.174 -9.300 16.758 1.00 58.72 252 ASN A O 1
ATOM 1958 N N . GLY A 1 253 ? -8.771 -9.853 18.866 1.00 62.84 253 GLY A N 1
ATOM 1959 C CA . GLY A 1 253 ? -7.992 -8.820 19.559 1.00 62.84 253 GLY A CA 1
ATOM 1960 C C . GLY A 1 253 ? -8.832 -7.691 20.162 1.00 62.84 253 GLY A C 1
ATOM 1961 O O . GLY A 1 253 ? -8.402 -7.115 21.153 1.00 62.84 253 GLY A O 1
ATOM 1962 N N . ASN A 1 254 ? -10.043 -7.430 19.645 1.00 69.94 254 ASN A N 1
ATOM 1963 C CA . ASN A 1 254 ? -10.970 -6.453 20.242 1.00 69.94 254 ASN A CA 1
ATOM 1964 C C . ASN A 1 254 ? -12.118 -7.115 21.011 1.00 69.94 254 ASN A C 1
ATOM 1966 O O . ASN A 1 254 ? -12.386 -6.741 22.146 1.00 69.94 254 ASN A O 1
ATOM 1970 N N . ILE A 1 255 ? -12.804 -8.101 20.416 1.00 72.94 255 ILE A N 1
ATOM 1971 C CA . ILE A 1 255 ? -13.943 -8.792 21.066 1.00 72.94 255 ILE A CA 1
ATOM 1972 C C . ILE A 1 255 ? -13.901 -10.311 20.860 1.00 72.94 255 ILE A C 1
ATOM 1974 O O . ILE A 1 255 ? -14.217 -11.073 21.782 1.00 72.94 255 ILE A O 1
ATOM 1978 N N . ARG A 1 256 ? -13.544 -10.765 19.650 1.00 64.19 256 ARG A N 1
ATOM 1979 C CA . ARG A 1 256 ? -13.431 -12.193 19.308 1.00 64.19 256 ARG A CA 1
ATOM 1980 C C . ARG A 1 256 ? -12.045 -12.734 19.699 1.00 64.19 256 ARG A C 1
ATOM 1982 O O . ARG A 1 256 ? -11.089 -11.970 19.802 1.00 64.19 256 ARG A O 1
ATOM 1989 N N . GLY A 1 257 ? -11.936 -14.041 19.938 1.00 58.25 257 GLY A N 1
ATOM 1990 C CA . GLY A 1 257 ? -10.647 -14.720 20.146 1.00 58.25 257 GLY A CA 1
ATOM 1991 C C . GLY A 1 257 ? -10.291 -15.104 21.585 1.00 58.25 257 GLY A C 1
ATOM 1992 O O . GLY A 1 257 ? -9.273 -15.755 21.775 1.00 58.25 257 GLY A O 1
ATOM 1993 N N . PHE A 1 258 ? -11.124 -14.783 22.578 1.00 57.50 258 PHE A N 1
ATOM 1994 C CA . PHE A 1 258 ? -10.992 -15.367 23.916 1.00 57.50 258 PHE A CA 1
ATOM 1995 C C . PHE A 1 258 ? -11.908 -16.582 24.019 1.00 57.50 258 PHE A C 1
ATOM 1997 O O . PHE A 1 258 ? -13.126 -16.456 24.156 1.00 57.50 258 PHE A O 1
ATOM 2004 N N . LEU A 1 259 ? -11.308 -17.760 23.875 1.00 54.28 259 LEU A N 1
ATOM 2005 C CA . LEU A 1 259 ? -11.957 -19.024 24.198 1.00 54.28 259 LEU A CA 1
ATOM 2006 C C . LEU A 1 259 ? -12.155 -19.095 25.727 1.00 54.28 259 LEU A C 1
ATOM 2008 O O . LEU A 1 259 ? -11.379 -18.482 26.460 1.00 54.28 259 LEU A O 1
ATOM 2012 N N . PRO A 1 260 ? -13.189 -19.781 26.244 1.00 60.06 260 PRO A N 1
ATOM 2013 C CA . PRO A 1 260 ? -13.255 -20.138 27.663 1.00 60.06 260 PRO A CA 1
ATOM 2014 C C . PRO A 1 260 ? -11.939 -20.776 28.124 1.00 60.06 260 PRO A C 1
ATOM 2016 O O . PRO A 1 260 ? -11.292 -21.429 27.314 1.00 60.06 260 PRO A O 1
ATOM 2019 N N . GLU A 1 261 ? -11.565 -20.636 29.400 1.00 59.59 261 GLU A N 1
ATOM 2020 C CA . GLU A 1 261 ? -10.317 -21.204 29.961 1.00 59.59 261 GLU A CA 1
ATOM 2021 C C . GLU A 1 261 ? -10.107 -22.678 29.577 1.00 59.59 261 GLU A C 1
ATOM 2023 O O . GLU A 1 261 ? -9.001 -23.094 29.266 1.00 59.59 261 GLU A O 1
ATOM 2028 N N . SER A 1 262 ? -11.191 -23.454 29.506 1.00 59.06 262 SER A N 1
ATOM 2029 C CA . SER A 1 262 ? -11.177 -24.869 29.118 1.00 59.06 262 SER A CA 1
ATOM 2030 C C . SER A 1 262 ? -10.884 -25.146 27.636 1.00 59.06 262 SER A C 1
ATOM 2032 O O . SER A 1 262 ? -10.794 -26.305 27.246 1.00 59.06 262 SER A O 1
ATOM 2034 N N . LEU A 1 263 ? -10.861 -24.116 26.795 1.00 50.03 263 LEU A N 1
ATOM 2035 C CA . LEU A 1 263 ? -10.713 -24.186 25.340 1.00 50.03 263 LEU A CA 1
ATOM 2036 C C . LEU A 1 263 ? -9.551 -23.310 24.834 1.00 50.03 263 LEU A C 1
ATOM 2038 O O . LEU A 1 263 ? -9.411 -23.150 23.626 1.00 50.03 263 LEU A O 1
ATOM 2042 N N . GLN A 1 264 ? -8.764 -22.705 25.727 1.00 59.41 264 GLN A N 1
ATOM 2043 C CA . GLN A 1 264 ? -7.507 -22.043 25.372 1.00 59.41 264 GLN A CA 1
ATOM 2044 C C . GLN A 1 264 ? -6.398 -23.114 25.343 1.00 59.41 264 GLN A C 1
ATOM 2046 O O . GLN A 1 264 ? -6.295 -23.880 26.300 1.00 59.41 264 GLN A O 1
ATOM 2051 N N . ASP A 1 265 ? -5.641 -23.202 24.241 1.00 42.50 265 ASP A N 1
ATOM 2052 C CA . ASP A 1 265 ? -4.483 -24.111 24.088 1.00 42.50 265 ASP A CA 1
ATOM 2053 C C . ASP A 1 265 ? -3.307 -23.729 25.007 1.00 42.50 265 ASP A C 1
ATOM 2055 O O . ASP A 1 265 ? -3.035 -22.510 25.145 1.00 42.50 265 ASP A O 1
#

Sequence (265 aa):
MPKSIDALSQARTAELRGLAVAYFPNGRTSRMARPILVAFILAAMADEEYALRTSRRARTTPEQFDFAAMAAHRTMRDRYGRCVFDQYLVSVSRTSDDRFDTLEQQSTDVLSQSGNDVTSPVPIWPTPVTNETKDDCMSAFREGTTLHLAATCAVCARRTFSKDVLFTPAHLSCERVSINTVVLEILRIDDPFILNRPGEHFNFGHPDLDGLALHRSGLHLAASPPQIDICNECASSLQKCPPKLPRLALANGNIRGFLPESLQD

Organism: NCBI:txid43049